Protein AF-A0A510K2J4-F1 (afdb_monomer_lite)

Radius of gyration: 20.4 Å; chains: 1; bounding box: 49×34×54 Å

Foldseek 3Di:
DDCDDDDPPVVQAPEEDADLDVVCCVVWAPVVLCLVVAFLDDDPQWTWDATPVLRIHIYGNVSVVPDPSNVVSVVQVVVQVVQKDALLNCQPFWKKAADADQVLQVLQADDDHDPDDQDAQDKDFDPGSRAFDKIFTLLCVLVLLDDDPPDSGDHQKMWTWGGDRGWMWTQDPVRTIIGTGMIGTNDIGGLLDLVVVVVSCVNNPPDLVVCVVSSLVSLVVVCVSCVPRDNPVNNVVSVPPD

pLDDT: mean 77.91, std 16.66, range [27.05, 97.81]

Organism: NCBI:txid109328

Sequence (242 aa):
MYPFSKSYIEKDIKKEIDNDDYDEIARNYNLDKIKNYGLFSIYKKWGVTVDKKNIPFKFNLDKLKQFPWLKESERKSKEIEKKAILGIDLSKETLVKLSYKKEDDKKYSNNTQMKKEYVENEYIEDQTPYNKLSFINIKNFINLLEISSNRNSYGDRLVILLPILTETYYLMDDDFEYKGDKLFVKKVLELKNFDTWLYLEKEIGNFIIPNKEKIIEYLRYLKEINETSDFNDVIKEIEEYN

Structure (mmCIF, N/CA/C/O backbone):
data_AF-A0A510K2J4-F1
#
_entry.id   AF-A0A510K2J4-F1
#
loop_
_atom_site.group_PDB
_atom_site.id
_atom_site.type_symbol
_atom_site.label_atom_id
_atom_site.label_alt_id
_atom_site.label_comp_id
_atom_site.label_asym_id
_atom_site.label_entity_id
_atom_site.label_seq_id
_atom_site.pdbx_PDB_ins_code
_atom_site.Cartn_x
_atom_site.Cartn_y
_atom_site.Cartn_z
_atom_site.occupancy
_atom_site.B_iso_or_equiv
_atom_site.auth_seq_id
_atom_site.auth_comp_id
_atom_site.auth_asym_id
_atom_site.auth_atom_id
_atom_site.pdbx_PDB_model_num
ATOM 1 N N . MET A 1 1 ? 12.760 -12.705 -23.080 1.00 27.05 1 MET A N 1
ATOM 2 C CA . MET A 1 1 ? 12.093 -11.495 -23.607 1.00 27.05 1 MET A CA 1
ATOM 3 C C . MET A 1 1 ? 11.312 -10.925 -22.437 1.00 27.05 1 MET A C 1
ATOM 5 O O . MET A 1 1 ? 10.440 -11.619 -21.939 1.00 27.05 1 MET A O 1
ATOM 9 N N . TYR A 1 2 ? 11.750 -9.783 -21.907 1.00 35.19 2 TYR A N 1
ATOM 10 C CA . TYR A 1 2 ? 11.240 -9.163 -20.678 1.00 35.19 2 TYR A CA 1
ATOM 11 C C . TYR A 1 2 ? 9.854 -8.554 -20.923 1.00 35.19 2 TYR A C 1
ATOM 13 O O . TYR A 1 2 ? 9.733 -7.810 -21.900 1.00 35.19 2 TYR A O 1
ATOM 21 N N . PRO A 1 3 ? 8.836 -8.801 -20.079 1.00 30.03 3 PRO A N 1
ATOM 22 C CA . PRO A 1 3 ? 7.555 -8.147 -20.259 1.00 30.03 3 PRO A CA 1
ATOM 23 C C . PRO A 1 3 ? 7.093 -7.401 -19.010 1.00 30.03 3 PRO A C 1
ATOM 25 O O . PRO A 1 3 ? 5.960 -7.594 -18.624 1.00 30.03 3 PRO A O 1
ATOM 28 N N . PHE A 1 4 ? 7.886 -6.527 -18.395 1.00 42.28 4 PHE A N 1
ATOM 29 C CA . PHE A 1 4 ? 7.359 -5.615 -17.372 1.00 42.28 4 PHE A CA 1
ATOM 30 C C . PHE A 1 4 ? 8.057 -4.266 -17.477 1.00 42.28 4 PHE A C 1
ATOM 32 O O . PHE A 1 4 ? 9.274 -4.212 -17.600 1.00 42.28 4 PHE A O 1
ATOM 39 N N . SER A 1 5 ? 7.379 -3.141 -17.422 1.00 36.25 5 SER A N 1
ATOM 40 C CA . SER A 1 5 ? 5.983 -2.793 -17.661 1.00 36.25 5 SER A CA 1
ATOM 41 C C . SER A 1 5 ? 6.006 -1.780 -18.802 1.00 36.25 5 SER A C 1
ATOM 43 O O . SER A 1 5 ? 7.071 -1.244 -19.095 1.00 36.25 5 SER A O 1
ATOM 45 N N . LYS A 1 6 ? 4.890 -1.610 -19.524 1.00 39.25 6 LYS A N 1
ATOM 46 C CA . LYS A 1 6 ? 4.707 -0.641 -20.626 1.00 39.25 6 LYS A CA 1
ATOM 47 C C . LYS A 1 6 ? 5.969 0.159 -20.999 1.00 39.25 6 LYS A C 1
ATOM 49 O O . LYS A 1 6 ? 6.261 1.199 -20.424 1.00 39.25 6 LYS A O 1
ATOM 54 N N . SER A 1 7 ? 6.648 -0.316 -22.040 1.00 40.88 7 SER A N 1
ATOM 55 C CA . SER A 1 7 ? 7.275 0.569 -23.014 1.00 40.88 7 SER A CA 1
ATOM 56 C C . SER A 1 7 ? 8.191 1.663 -22.442 1.00 40.88 7 SER A C 1
ATOM 58 O O . SER A 1 7 ? 7.836 2.833 -22.448 1.00 40.88 7 SER A O 1
ATOM 60 N N . TYR A 1 8 ? 9.452 1.329 -22.181 1.00 44.12 8 TYR A N 1
ATOM 61 C CA . TYR A 1 8 ? 10.428 1.986 -23.045 1.00 44.12 8 TYR A CA 1
ATOM 62 C C . TYR A 1 8 ? 10.408 1.216 -24.358 1.00 44.12 8 TYR A C 1
ATOM 64 O O . TYR A 1 8 ? 11.196 0.299 -24.579 1.00 44.12 8 TYR A O 1
ATOM 72 N N . ILE A 1 9 ? 9.439 1.540 -25.225 1.00 49.62 9 ILE A N 1
ATOM 73 C CA . ILE A 1 9 ? 9.654 1.264 -26.643 1.00 49.62 9 ILE A CA 1
ATOM 74 C C . ILE A 1 9 ? 10.911 2.078 -26.971 1.00 49.62 9 ILE A C 1
ATOM 76 O O . ILE A 1 9 ? 11.075 3.162 -26.420 1.00 49.62 9 ILE A O 1
ATOM 80 N N . GLU A 1 10 ? 11.816 1.608 -27.832 1.00 51.97 10 GLU A N 1
ATOM 81 C CA . GLU A 1 10 ? 13.010 2.387 -28.230 1.00 51.97 10 GLU A CA 1
ATOM 82 C C . GLU A 1 10 ? 12.703 3.873 -28.527 1.00 51.97 10 GLU A C 1
ATOM 84 O O . GLU A 1 10 ? 13.542 4.736 -28.304 1.00 51.97 10 GLU A O 1
ATOM 89 N N . LYS A 1 11 ? 11.466 4.159 -28.950 1.00 54.34 11 LYS A N 1
ATOM 90 C CA . LYS A 1 11 ? 10.853 5.479 -29.155 1.00 54.34 11 LYS A CA 1
ATOM 91 C C . LYS A 1 11 ? 10.909 6.427 -27.945 1.00 54.34 11 LYS A C 1
ATOM 93 O O . LYS A 1 11 ? 11.011 7.632 -28.138 1.00 54.34 11 LYS A O 1
ATOM 98 N N . ASP A 1 12 ? 10.822 5.907 -26.726 1.00 58.41 12 ASP A N 1
ATOM 99 C CA . ASP A 1 12 ? 10.779 6.689 -25.486 1.00 58.41 12 ASP A CA 1
ATOM 100 C C . ASP A 1 12 ? 12.187 6.946 -24.917 1.00 58.41 12 ASP A C 1
ATOM 102 O O . ASP A 1 12 ? 12.358 7.755 -24.002 1.00 58.41 12 ASP A O 1
ATOM 106 N N . ILE A 1 13 ? 13.211 6.281 -25.467 1.00 66.94 13 ILE A N 1
ATOM 107 C CA . ILE A 1 13 ? 14.615 6.470 -25.101 1.00 66.94 13 ILE A CA 1
ATOM 108 C C . ILE A 1 13 ? 15.103 7.769 -25.741 1.00 66.94 13 ILE A C 1
ATOM 110 O O . ILE A 1 13 ? 15.312 7.851 -26.949 1.00 66.94 13 ILE A O 1
ATOM 114 N N . LYS A 1 14 ? 15.309 8.798 -24.917 1.00 68.31 14 LYS A N 1
ATOM 115 C CA . LYS A 1 14 ? 15.691 10.137 -25.394 1.00 68.31 14 LYS A CA 1
ATOM 116 C C . LYS A 1 14 ? 17.196 10.318 -25.550 1.00 68.31 14 LYS A C 1
ATOM 118 O O . LYS A 1 14 ? 17.631 11.314 -26.125 1.00 68.31 14 LYS A O 1
ATOM 123 N N . LYS A 1 15 ? 17.991 9.394 -25.005 1.00 71.69 15 LYS A N 1
ATOM 124 C CA . LYS A 1 15 ? 19.451 9.483 -25.001 1.00 71.69 15 LYS A CA 1
ATOM 125 C C . LYS A 1 15 ? 20.101 8.103 -25.078 1.00 71.69 15 LYS A C 1
ATOM 127 O O . LYS A 1 15 ? 19.660 7.150 -24.439 1.00 71.69 15 LYS A O 1
ATOM 132 N N . GLU A 1 16 ? 21.179 8.015 -25.839 1.00 74.06 16 GLU A N 1
ATOM 133 C CA . GLU A 1 16 ? 22.054 6.849 -25.909 1.00 74.06 16 GLU A CA 1
ATOM 134 C C . GLU A 1 16 ? 23.433 7.255 -25.394 1.00 74.06 16 GLU A C 1
ATOM 136 O O . GLU A 1 16 ? 23.956 8.303 -25.773 1.00 74.06 16 GLU A O 1
ATOM 141 N N . ILE A 1 17 ? 23.993 6.448 -24.498 1.00 68.06 17 ILE A N 1
ATOM 142 C CA . ILE A 1 17 ? 25.358 6.613 -24.012 1.00 68.06 17 ILE A CA 1
ATOM 143 C C . ILE A 1 17 ? 26.174 5.458 -24.568 1.00 68.06 17 ILE A C 1
ATOM 145 O O . ILE A 1 17 ? 26.097 4.327 -24.085 1.00 68.06 17 ILE A O 1
ATOM 149 N N . ASP A 1 18 ? 26.953 5.766 -25.595 1.00 66.94 18 ASP A N 1
ATOM 150 C CA . ASP A 1 18 ? 27.934 4.856 -26.182 1.00 66.94 18 ASP A CA 1
ATOM 151 C C . ASP A 1 18 ? 29.361 5.354 -25.922 1.00 66.94 18 ASP A C 1
ATOM 153 O O . ASP A 1 18 ? 30.244 5.216 -26.764 1.00 66.94 18 ASP A O 1
ATOM 157 N N . ASN A 1 19 ? 29.587 5.976 -24.763 1.00 62.56 19 ASN A N 1
ATOM 158 C CA . ASN A 1 19 ? 30.896 6.483 -24.368 1.00 62.56 19 ASN A CA 1
ATOM 159 C C . ASN A 1 19 ? 31.496 5.630 -23.244 1.00 62.56 19 ASN A C 1
ATOM 161 O O . ASN A 1 19 ? 30.762 5.060 -22.435 1.00 62.56 19 ASN A O 1
ATOM 165 N N . ASP A 1 20 ? 32.824 5.556 -23.200 1.00 57.53 20 ASP A N 1
ATOM 166 C CA . ASP A 1 20 ? 33.569 4.696 -22.266 1.00 57.53 20 ASP A CA 1
ATOM 167 C C . ASP A 1 20 ? 33.869 5.410 -20.928 1.00 57.53 20 ASP A C 1
ATOM 169 O O . ASP A 1 20 ? 34.492 4.840 -20.030 1.00 57.53 20 ASP A O 1
ATOM 173 N N . ASP A 1 21 ? 33.424 6.665 -20.783 1.00 60.16 21 ASP A N 1
ATOM 174 C CA . ASP A 1 21 ? 33.694 7.513 -19.621 1.00 60.16 21 ASP A CA 1
ATOM 175 C C . ASP A 1 21 ? 32.723 7.217 -18.464 1.00 60.16 21 ASP A C 1
ATOM 177 O O . ASP A 1 21 ? 31.617 7.760 -18.354 1.00 60.16 21 ASP A O 1
ATOM 181 N N . TYR A 1 22 ? 33.175 6.333 -17.574 1.00 60.34 22 TYR A N 1
ATOM 182 C CA . TYR A 1 22 ? 32.492 5.987 -16.330 1.00 60.34 22 TYR A CA 1
ATOM 183 C C . TYR A 1 22 ? 32.200 7.205 -15.451 1.00 60.34 22 TYR A C 1
ATOM 185 O O . TYR A 1 22 ? 31.144 7.244 -14.823 1.00 60.34 22 TYR A O 1
ATOM 193 N N . ASP A 1 23 ? 33.081 8.205 -15.403 1.00 60.88 23 ASP A N 1
ATOM 194 C CA . ASP A 1 23 ? 32.891 9.355 -14.523 1.00 60.88 23 ASP A CA 1
ATOM 195 C C . ASP A 1 23 ? 31.779 10.261 -15.043 1.00 60.88 23 ASP A C 1
ATOM 197 O O . ASP A 1 23 ? 31.078 10.890 -14.251 1.00 60.88 23 ASP A O 1
ATOM 201 N N . GLU A 1 24 ? 31.572 10.330 -16.359 1.00 63.25 24 GLU A N 1
ATOM 202 C CA . GLU A 1 24 ? 30.384 10.964 -16.935 1.00 63.25 24 GLU A CA 1
ATOM 203 C C . GLU A 1 24 ? 29.110 10.191 -16.549 1.00 63.25 24 GLU A C 1
ATOM 205 O O . GLU A 1 24 ? 28.113 10.797 -16.135 1.00 63.25 24 GLU A O 1
ATOM 210 N N . ILE A 1 25 ? 29.157 8.853 -16.616 1.00 60.25 25 ILE A N 1
ATOM 211 C CA . ILE A 1 25 ? 28.040 7.968 -16.253 1.00 60.25 25 ILE A CA 1
ATOM 212 C C . ILE A 1 25 ? 27.731 8.033 -14.737 1.00 60.25 25 ILE A C 1
ATOM 214 O O . ILE A 1 25 ? 26.575 8.030 -14.317 1.00 60.25 25 ILE A O 1
ATOM 218 N N . ALA A 1 26 ? 28.742 8.169 -13.886 1.00 59.53 26 ALA A N 1
ATOM 219 C CA . ALA A 1 26 ? 28.584 8.270 -12.439 1.00 59.53 26 ALA A CA 1
ATOM 220 C C . ALA A 1 26 ? 28.131 9.658 -11.982 1.00 59.53 26 ALA A C 1
ATOM 222 O O . ALA A 1 26 ? 27.272 9.783 -11.107 1.00 59.53 26 ALA A O 1
ATOM 223 N N . ARG A 1 27 ? 28.674 10.725 -12.582 1.00 60.28 27 ARG A N 1
ATOM 224 C CA . ARG A 1 27 ? 28.346 12.105 -12.193 1.00 60.28 27 ARG A CA 1
ATOM 225 C C . ARG A 1 27 ? 26.936 12.506 -12.608 1.00 60.28 27 ARG A C 1
ATOM 227 O O . ARG A 1 27 ? 26.242 13.183 -11.841 1.00 60.28 27 ARG A O 1
ATOM 234 N N . ASN A 1 28 ? 26.496 12.090 -13.793 1.00 55.72 28 ASN A N 1
ATOM 235 C CA . ASN A 1 28 ? 25.246 12.578 -14.378 1.00 55.72 28 ASN A CA 1
ATOM 236 C C . ASN A 1 28 ? 24.051 11.645 -14.158 1.00 55.72 28 ASN A C 1
ATOM 238 O O . ASN A 1 28 ? 22.904 12.093 -14.243 1.00 55.72 28 ASN A O 1
ATOM 242 N N . TYR A 1 29 ? 24.291 10.377 -13.823 1.00 60.88 29 TYR A N 1
ATOM 243 C CA . TYR A 1 29 ? 23.245 9.362 -13.791 1.00 60.88 29 TYR A CA 1
ATOM 244 C C . TYR A 1 29 ? 23.194 8.679 -12.430 1.00 60.88 29 TYR A C 1
ATOM 246 O O . TYR A 1 29 ? 24.150 8.679 -11.660 1.00 60.88 29 TYR A O 1
ATOM 254 N N . ASN A 1 30 ? 22.014 8.180 -12.077 1.00 58.47 30 ASN A N 1
ATOM 255 C CA . ASN A 1 30 ? 21.701 7.742 -10.724 1.00 58.47 30 ASN A CA 1
ATOM 256 C C . ASN A 1 30 ? 22.258 6.324 -10.475 1.00 58.47 30 ASN A C 1
ATOM 258 O O . ASN A 1 30 ? 21.493 5.383 -10.273 1.00 58.47 30 ASN A O 1
ATOM 262 N N . LEU A 1 31 ? 23.586 6.150 -10.556 1.00 56.62 31 LEU A N 1
ATOM 263 C CA . LEU A 1 31 ? 24.256 4.849 -10.409 1.00 56.62 31 LEU A CA 1
ATOM 264 C C . LEU A 1 31 ? 23.917 4.173 -9.078 1.00 56.62 31 LEU A C 1
ATOM 266 O O . LEU A 1 31 ? 23.726 2.961 -9.048 1.00 56.62 31 LEU A O 1
ATOM 270 N N . ASP A 1 32 ? 23.747 4.947 -8.006 1.00 54.66 32 ASP A N 1
ATOM 271 C CA . ASP A 1 32 ? 23.294 4.425 -6.715 1.00 54.66 32 ASP A CA 1
ATOM 272 C C . ASP A 1 32 ? 21.881 3.838 -6.796 1.00 54.66 32 ASP A C 1
ATOM 274 O O . ASP A 1 32 ? 21.615 2.791 -6.209 1.00 54.66 32 ASP A O 1
ATOM 278 N N . LYS A 1 33 ? 20.980 4.428 -7.594 1.00 55.06 33 LYS A N 1
ATOM 279 C CA . LYS A 1 33 ? 19.670 3.817 -7.858 1.00 55.06 33 LYS A CA 1
ATOM 280 C C . LYS A 1 33 ? 19.786 2.559 -8.712 1.00 55.06 33 LYS A C 1
ATOM 282 O O . LYS A 1 33 ? 19.074 1.609 -8.433 1.00 55.06 33 LYS A O 1
ATOM 287 N N . ILE A 1 34 ? 20.689 2.502 -9.691 1.00 55.53 34 ILE A N 1
ATOM 288 C CA . ILE A 1 34 ? 20.924 1.273 -10.476 1.00 55.53 34 ILE A CA 1
ATOM 289 C C . ILE A 1 34 ? 21.508 0.155 -9.592 1.00 55.53 34 ILE A C 1
ATOM 291 O O . ILE A 1 34 ? 21.177 -1.022 -9.742 1.00 55.53 34 ILE A O 1
ATOM 295 N N . LYS A 1 35 ? 22.362 0.518 -8.633 1.00 52.59 35 LYS A N 1
ATOM 296 C CA . LYS A 1 35 ? 22.960 -0.392 -7.648 1.00 52.59 35 LYS A CA 1
ATOM 297 C C . LYS A 1 35 ? 21.947 -0.888 -6.606 1.00 52.59 35 LYS A C 1
ATOM 299 O O . LYS A 1 35 ? 22.016 -2.047 -6.185 1.00 52.59 35 LYS A O 1
ATOM 304 N N . ASN A 1 36 ? 21.023 -0.024 -6.188 1.00 49.75 36 ASN A N 1
ATOM 305 C CA . ASN A 1 36 ? 20.035 -0.328 -5.151 1.00 49.75 36 ASN A CA 1
ATOM 306 C C . ASN A 1 36 ? 18.765 -0.982 -5.706 1.00 49.75 36 ASN A C 1
ATOM 308 O O . ASN A 1 36 ? 18.242 -1.890 -5.074 1.00 49.75 36 ASN A O 1
ATOM 312 N N . TYR A 1 37 ? 18.301 -0.554 -6.880 1.00 50.81 37 TYR A N 1
ATOM 313 C CA . TYR A 1 37 ? 17.028 -0.972 -7.479 1.00 50.81 37 TYR A CA 1
ATOM 314 C C . TYR A 1 37 ? 17.182 -1.804 -8.759 1.00 50.81 37 TYR A C 1
ATOM 316 O O . TYR A 1 37 ? 16.187 -2.305 -9.271 1.00 50.81 37 TYR A O 1
ATOM 324 N N . GLY A 1 38 ? 18.405 -1.986 -9.264 1.00 53.16 38 GLY A N 1
ATOM 325 C CA . GLY A 1 38 ? 18.660 -2.771 -10.470 1.00 53.16 38 GLY A CA 1
ATOM 326 C C . GLY A 1 38 ? 18.636 -1.961 -11.772 1.00 53.16 38 GLY A C 1
ATOM 327 O O . GLY A 1 38 ? 18.358 -0.760 -11.797 1.00 53.16 38 GLY A O 1
ATOM 328 N N . LEU A 1 39 ? 18.943 -2.641 -12.878 1.00 56.47 39 LEU A N 1
ATOM 329 C CA . LEU A 1 39 ? 18.655 -2.176 -14.238 1.00 56.47 39 LEU A CA 1
ATOM 330 C C . LEU A 1 39 ? 17.154 -2.299 -14.531 1.00 56.47 39 LEU A C 1
ATOM 332 O O . LEU A 1 39 ? 16.530 -3.270 -14.114 1.00 56.47 39 LEU A O 1
ATOM 336 N N . PHE A 1 40 ? 16.591 -1.359 -15.295 1.00 54.19 40 PHE A N 1
ATOM 337 C CA . PHE A 1 40 ? 15.151 -1.344 -15.608 1.00 54.19 40 PHE A CA 1
ATOM 338 C C . PHE A 1 40 ? 14.796 -2.318 -16.720 1.00 54.19 40 PHE A C 1
ATOM 340 O O . PHE A 1 40 ? 13.718 -2.902 -16.729 1.00 54.19 40 PHE A O 1
ATOM 347 N N . SER A 1 41 ? 15.700 -2.472 -17.684 1.00 54.59 41 SER A N 1
ATOM 348 C CA . SER A 1 41 ? 15.557 -3.423 -18.776 1.00 54.59 41 SER A CA 1
ATOM 349 C C . SER A 1 41 ? 16.921 -3.740 -19.368 1.00 54.59 41 SER A C 1
ATOM 351 O O . SER A 1 41 ? 17.794 -2.869 -19.448 1.00 54.59 41 SER A O 1
ATOM 353 N N . ILE A 1 42 ? 17.089 -4.986 -19.801 1.00 57.09 42 ILE A N 1
ATOM 354 C CA . ILE A 1 42 ? 18.231 -5.424 -20.594 1.00 57.09 42 ILE A CA 1
ATOM 355 C C . ILE A 1 42 ? 17.703 -5.877 -21.952 1.00 57.09 42 ILE A C 1
ATOM 357 O O . ILE A 1 42 ? 16.926 -6.826 -22.058 1.00 57.09 42 ILE A O 1
ATOM 361 N N . TYR A 1 43 ? 18.154 -5.219 -23.016 1.00 57.16 43 TYR A N 1
ATOM 362 C CA . TYR A 1 43 ? 17.864 -5.633 -24.382 1.00 57.16 43 TYR A CA 1
ATOM 363 C C . TYR A 1 43 ? 19.159 -5.822 -25.164 1.00 57.16 43 TYR A C 1
ATOM 365 O O . TYR A 1 43 ? 19.848 -4.864 -25.519 1.00 57.16 43 TYR A O 1
ATOM 373 N N . LYS A 1 44 ? 19.485 -7.084 -25.468 1.00 68.00 44 LYS A N 1
ATOM 374 C CA . LYS A 1 44 ? 20.748 -7.472 -26.116 1.00 68.00 44 LYS A CA 1
ATOM 375 C C . LYS A 1 44 ? 21.948 -6.946 -25.311 1.00 68.00 44 LYS A C 1
ATOM 377 O O . LYS A 1 44 ? 22.161 -7.391 -24.191 1.00 68.00 44 LYS A O 1
ATOM 382 N N . LYS A 1 45 ? 22.707 -6.001 -25.876 1.00 69.88 45 LYS A N 1
ATOM 383 C CA . LYS A 1 45 ? 23.864 -5.345 -25.251 1.00 69.88 45 LYS A CA 1
ATOM 384 C C . LYS A 1 45 ? 23.516 -4.046 -24.522 1.00 69.88 45 LYS A C 1
ATOM 386 O O . LYS A 1 45 ? 24.423 -3.342 -24.113 1.00 69.88 45 LYS A O 1
ATOM 391 N N . TRP A 1 46 ? 22.244 -3.677 -24.405 1.00 71.25 46 TRP A N 1
ATOM 392 C CA . TRP A 1 46 ? 21.834 -2.387 -23.850 1.00 71.25 46 TRP A CA 1
ATOM 393 C C . TRP A 1 46 ? 21.166 -2.553 -22.491 1.00 71.25 46 TRP A C 1
ATOM 395 O O . TRP A 1 46 ? 20.233 -3.342 -22.358 1.00 71.25 46 TRP A O 1
ATOM 405 N N . GLY A 1 47 ? 21.620 -1.779 -21.509 1.00 68.81 47 GLY A N 1
ATOM 406 C CA . GLY A 1 47 ? 20.906 -1.528 -20.264 1.00 68.81 47 GLY A CA 1
ATOM 407 C C . GLY A 1 47 ? 20.097 -0.247 -20.414 1.00 68.81 47 GLY A C 1
ATOM 408 O O . GLY A 1 47 ? 20.600 0.732 -20.963 1.00 68.81 47 GLY A O 1
ATOM 409 N N . VAL A 1 48 ? 18.847 -0.248 -19.959 1.00 67.25 48 VAL A N 1
ATOM 410 C CA . VAL A 1 48 ? 17.981 0.939 -19.948 1.00 67.25 48 VAL A CA 1
ATOM 411 C C . VAL A 1 48 ? 17.788 1.401 -18.512 1.00 67.25 48 VAL A C 1
ATOM 413 O O . VAL A 1 48 ? 17.600 0.594 -17.601 1.00 67.25 48 VAL A O 1
ATOM 416 N N . THR A 1 49 ? 17.875 2.712 -18.317 1.00 67.50 49 THR A N 1
ATOM 417 C CA . THR A 1 49 ? 17.677 3.402 -17.041 1.00 67.50 49 THR A CA 1
ATOM 418 C C . THR A 1 49 ? 17.338 4.864 -17.329 1.00 67.50 49 THR A C 1
ATOM 420 O O . THR A 1 49 ? 17.035 5.219 -18.464 1.00 67.50 49 THR A O 1
ATOM 423 N N . VAL A 1 50 ? 17.356 5.732 -16.330 1.00 63.62 50 VAL A N 1
ATOM 424 C CA . VAL A 1 50 ? 17.106 7.162 -16.461 1.00 63.62 50 VAL A CA 1
ATOM 425 C C . VAL A 1 50 ? 18.104 7.990 -15.650 1.00 63.62 50 VAL A C 1
ATOM 427 O O . VAL A 1 50 ? 18.748 7.516 -14.709 1.00 63.62 50 VAL A O 1
ATOM 430 N N . ASP A 1 51 ? 18.248 9.255 -16.030 1.00 64.06 51 ASP A N 1
ATOM 431 C CA . ASP A 1 51 ? 19.134 10.206 -15.366 1.00 64.06 51 ASP A CA 1
ATOM 432 C C . ASP A 1 51 ? 18.555 10.797 -14.058 1.00 64.06 51 ASP A C 1
ATOM 434 O O . ASP A 1 51 ? 17.468 10.458 -13.588 1.00 64.06 51 ASP A O 1
ATOM 438 N N . LYS A 1 52 ? 19.280 11.732 -13.432 1.00 63.66 52 LYS A N 1
ATOM 439 C CA . LYS A 1 52 ? 18.813 12.428 -12.214 1.00 63.66 52 LYS A CA 1
ATOM 440 C C . LYS A 1 52 ? 17.503 13.216 -12.404 1.00 63.66 52 LYS A C 1
ATOM 442 O O . LYS A 1 52 ? 16.862 13.553 -11.413 1.00 63.66 52 LYS A O 1
ATOM 447 N N . LYS A 1 53 ? 17.098 13.505 -13.644 1.00 65.81 53 LYS A N 1
ATOM 448 C CA . LYS A 1 53 ? 15.879 14.244 -14.012 1.00 65.81 53 LYS A CA 1
ATOM 449 C C . LYS A 1 53 ? 14.734 13.326 -14.452 1.00 65.81 53 LYS A C 1
ATOM 451 O O . LYS A 1 53 ? 13.736 13.815 -14.973 1.00 65.81 53 LYS A O 1
ATOM 456 N N . ASN A 1 54 ? 14.843 12.019 -14.222 1.00 62.06 54 ASN A N 1
ATOM 457 C CA . ASN A 1 54 ? 13.888 11.020 -14.696 1.00 62.06 54 ASN A CA 1
ATOM 458 C C . ASN A 1 54 ? 13.829 10.870 -16.230 1.00 62.06 54 ASN A C 1
ATOM 460 O O . ASN A 1 54 ? 12.823 10.393 -16.755 1.00 62.06 54 ASN A O 1
ATOM 464 N N . ILE A 1 55 ? 14.881 11.272 -16.959 1.00 69.62 55 ILE A N 1
ATOM 465 C CA . ILE A 1 55 ? 14.925 11.156 -18.420 1.00 69.62 55 ILE A CA 1
ATOM 466 C C . ILE A 1 55 ? 15.534 9.811 -18.828 1.00 69.62 55 ILE A C 1
ATOM 468 O O . ILE A 1 55 ? 16.700 9.548 -18.522 1.00 69.62 55 ILE A O 1
ATOM 472 N N . PRO A 1 56 ? 14.777 8.968 -19.539 1.00 68.56 56 PRO A N 1
ATOM 473 C CA . PRO A 1 56 ? 15.220 7.652 -19.977 1.00 68.56 56 PRO A CA 1
ATOM 474 C C . PRO A 1 56 ? 16.340 7.665 -21.004 1.00 68.56 56 PRO A C 1
ATOM 476 O O . PRO A 1 56 ? 16.310 8.402 -21.994 1.00 68.56 56 PRO A O 1
ATOM 479 N N . PHE A 1 57 ? 17.306 6.782 -20.774 1.00 70.62 57 PHE A N 1
ATOM 480 C CA . PHE A 1 57 ? 18.456 6.550 -21.625 1.00 70.62 57 PHE A CA 1
ATOM 481 C C . PHE A 1 57 ? 18.850 5.070 -21.649 1.00 70.62 57 PHE A C 1
ATOM 483 O O . PHE A 1 57 ? 18.515 4.293 -20.753 1.00 70.62 57 PHE A O 1
ATOM 490 N N . LYS A 1 58 ? 19.606 4.682 -22.676 1.00 75.00 58 LYS A N 1
ATOM 491 C CA . LYS A 1 58 ? 20.240 3.361 -22.757 1.00 75.00 58 LYS A CA 1
ATOM 492 C C . LYS A 1 58 ? 21.755 3.478 -22.820 1.00 75.00 58 LYS A C 1
ATOM 494 O O . LYS A 1 58 ? 22.279 4.463 -23.337 1.00 75.00 58 LYS A O 1
ATOM 499 N N . PHE A 1 59 ? 22.447 2.464 -22.326 1.00 72.19 59 PHE A N 1
ATOM 500 C CA . PHE A 1 59 ? 23.905 2.390 -22.327 1.00 72.19 59 PHE A CA 1
ATOM 501 C C . PHE A 1 59 ? 24.387 0.986 -22.675 1.00 72.19 59 PHE A C 1
ATOM 503 O O . PHE A 1 59 ? 23.701 -0.006 -22.414 1.00 72.19 59 PHE A O 1
ATOM 510 N N . ASN A 1 60 ? 25.553 0.906 -23.308 1.00 74.69 60 ASN A N 1
ATOM 511 C CA . ASN A 1 60 ? 26.089 -0.356 -23.796 1.00 74.69 60 ASN A CA 1
ATOM 512 C C . ASN A 1 60 ? 26.712 -1.153 -22.634 1.00 74.69 60 ASN A C 1
ATOM 514 O O . ASN A 1 60 ? 27.746 -0.779 -22.085 1.00 74.69 60 ASN A O 1
ATOM 518 N N . LEU A 1 61 ? 26.081 -2.267 -22.267 1.00 70.75 61 LEU A N 1
ATOM 519 C CA . LEU A 1 61 ? 26.515 -3.184 -21.216 1.00 70.75 61 LEU A CA 1
ATOM 520 C C . LEU A 1 61 ? 27.893 -3.763 -21.501 1.00 70.75 61 LEU A C 1
ATOM 522 O O . LEU A 1 61 ? 28.653 -3.953 -20.560 1.00 70.75 61 LEU A O 1
ATOM 526 N N . ASP A 1 62 ? 28.252 -4.002 -22.767 1.00 73.25 62 ASP A N 1
ATOM 527 C CA . ASP A 1 62 ? 29.571 -4.549 -23.106 1.00 73.25 62 ASP A CA 1
ATOM 528 C C . ASP A 1 62 ? 30.703 -3.630 -22.633 1.00 73.25 62 ASP A C 1
ATOM 530 O O . ASP A 1 62 ? 31.739 -4.115 -22.184 1.00 73.25 62 ASP A O 1
ATOM 534 N N . LYS A 1 63 ? 30.462 -2.315 -22.634 1.00 69.38 63 LYS A N 1
ATOM 535 C CA . LYS A 1 63 ? 31.401 -1.295 -22.150 1.00 69.38 63 LYS A CA 1
ATOM 536 C C . LYS A 1 63 ? 31.435 -1.185 -20.621 1.00 69.38 63 LYS A C 1
ATOM 538 O O . LYS A 1 63 ? 32.387 -0.656 -20.057 1.00 69.38 63 LYS A O 1
ATOM 543 N N . LEU A 1 64 ? 30.424 -1.724 -19.933 1.00 64.56 64 LEU A N 1
ATOM 544 C CA . LEU A 1 64 ? 30.304 -1.704 -18.472 1.00 64.56 64 LEU A CA 1
ATOM 545 C C . LEU A 1 64 ? 30.520 -3.075 -17.801 1.00 64.56 64 LEU A C 1
ATOM 547 O O . LEU A 1 64 ? 30.558 -3.159 -16.574 1.00 64.56 64 LEU A O 1
ATOM 551 N N . LYS A 1 65 ? 30.722 -4.156 -18.568 1.00 63.44 65 LYS A N 1
ATOM 552 C CA . LYS A 1 65 ? 30.963 -5.524 -18.053 1.00 63.44 65 LYS A CA 1
ATOM 553 C C . LYS A 1 65 ? 32.168 -5.648 -17.116 1.00 63.44 65 LYS A C 1
ATOM 555 O O . LYS A 1 65 ? 32.245 -6.603 -16.343 1.00 63.44 65 LYS A O 1
ATOM 560 N N . GLN A 1 66 ? 33.092 -4.692 -17.170 1.00 62.81 66 GLN A N 1
ATOM 561 C CA . GLN A 1 66 ? 34.255 -4.620 -16.286 1.00 62.81 66 GLN A CA 1
ATOM 562 C C . GLN A 1 66 ? 33.917 -4.209 -14.841 1.00 62.81 66 GLN A C 1
ATOM 564 O O . GLN A 1 66 ? 34.761 -4.355 -13.959 1.00 62.81 66 GLN A O 1
ATOM 569 N N . PHE A 1 67 ? 32.696 -3.733 -14.561 1.00 64.12 67 PHE A N 1
ATOM 570 C CA . PHE A 1 67 ? 32.345 -3.193 -13.248 1.00 64.12 67 PHE A CA 1
ATOM 571 C C . PHE A 1 67 ? 31.652 -4.220 -12.328 1.00 64.12 67 PHE A C 1
ATOM 573 O O . PHE A 1 67 ? 30.613 -4.779 -12.691 1.00 64.12 67 PHE A O 1
ATOM 580 N N . PRO A 1 68 ? 32.149 -4.432 -11.091 1.00 65.00 68 PRO A N 1
ATOM 581 C CA . PRO A 1 68 ? 31.572 -5.395 -10.144 1.00 65.00 68 PRO A CA 1
ATOM 582 C C . PRO A 1 68 ? 30.104 -5.140 -9.771 1.00 65.00 68 PRO A C 1
ATOM 584 O O . PRO A 1 68 ? 29.347 -6.089 -9.580 1.00 65.00 68 PRO A O 1
ATOM 587 N N . TRP A 1 69 ? 29.677 -3.873 -9.698 1.00 66.19 69 TRP A N 1
ATOM 588 C CA . TRP A 1 69 ? 28.297 -3.521 -9.341 1.00 66.19 69 TRP A CA 1
ATOM 589 C C . TRP A 1 69 ? 27.281 -3.944 -10.408 1.00 66.19 69 TRP A C 1
ATOM 591 O O . TRP A 1 69 ? 26.125 -4.181 -10.069 1.00 66.19 69 TRP A O 1
ATOM 601 N N . LEU A 1 70 ? 27.696 -4.070 -11.676 1.00 65.25 70 LEU A N 1
ATOM 602 C CA . LEU A 1 70 ? 26.808 -4.482 -12.761 1.00 65.25 70 LEU A CA 1
ATOM 603 C C . LEU A 1 70 ? 26.375 -5.938 -12.577 1.00 65.25 70 LEU A C 1
ATOM 605 O O . LEU A 1 70 ? 25.190 -6.235 -12.651 1.00 65.25 70 LEU A O 1
ATOM 609 N N . LYS A 1 71 ? 27.320 -6.825 -12.241 1.00 67.69 71 LYS A N 1
ATOM 610 C CA . LYS A 1 71 ? 27.033 -8.237 -11.940 1.00 67.69 71 LYS A CA 1
ATOM 611 C C . LYS A 1 71 ? 26.085 -8.384 -10.752 1.00 67.69 71 LYS A C 1
ATOM 613 O O . LYS A 1 71 ? 25.186 -9.217 -10.775 1.00 67.69 71 LYS A O 1
ATOM 618 N N . GLU A 1 72 ? 26.280 -7.560 -9.726 1.00 67.94 72 GLU A N 1
ATOM 619 C CA . GLU A 1 72 ? 25.414 -7.544 -8.547 1.00 67.94 72 GLU A CA 1
ATOM 620 C C . GLU A 1 72 ? 24.008 -7.010 -8.873 1.00 67.94 72 GLU A C 1
ATOM 622 O O . GLU A 1 72 ? 23.010 -7.586 -8.450 1.00 67.94 72 GLU A O 1
ATOM 627 N N . SER A 1 73 ? 23.914 -5.957 -9.689 1.00 63.84 73 SER A N 1
ATOM 628 C CA . SER A 1 73 ? 22.647 -5.403 -10.185 1.00 63.84 73 SER A CA 1
ATOM 629 C C . SER A 1 73 ? 21.884 -6.411 -11.060 1.00 63.84 73 SER A C 1
ATOM 631 O O . SER A 1 73 ? 20.684 -6.611 -10.873 1.00 63.84 73 SER A O 1
ATOM 633 N N . GLU A 1 74 ? 22.580 -7.126 -11.953 1.00 65.50 74 GLU A N 1
ATOM 634 C CA . GLU A 1 74 ? 22.017 -8.217 -12.760 1.00 65.50 74 GLU A CA 1
ATOM 635 C C . GLU A 1 74 ? 21.523 -9.387 -11.895 1.00 65.50 74 GLU A C 1
ATOM 637 O O . GLU A 1 74 ? 20.469 -9.960 -12.177 1.00 65.50 74 GLU A O 1
ATOM 642 N N . ARG A 1 75 ? 22.263 -9.752 -10.838 1.00 69.94 75 ARG A N 1
ATOM 643 C CA . ARG A 1 75 ? 21.854 -10.795 -9.884 1.00 69.94 75 ARG A CA 1
ATOM 644 C C . ARG A 1 75 ? 20.565 -10.400 -9.164 1.00 69.94 75 ARG A C 1
ATOM 646 O O . ARG A 1 75 ? 19.610 -11.172 -9.195 1.00 69.94 75 ARG A O 1
ATOM 653 N N . LYS A 1 76 ? 20.519 -9.194 -8.589 1.00 68.19 76 LYS A N 1
ATOM 654 C CA . LYS A 1 76 ? 19.330 -8.661 -7.903 1.00 68.19 76 LYS A CA 1
ATOM 655 C C . LYS A 1 76 ? 18.119 -8.579 -8.829 1.00 68.19 76 LYS A C 1
ATOM 657 O O . LYS A 1 76 ? 17.032 -9.002 -8.458 1.00 68.19 76 LYS A O 1
ATOM 662 N N . SER A 1 77 ? 18.309 -8.102 -10.059 1.00 65.88 77 SER A N 1
ATOM 663 C CA . SER A 1 77 ? 17.240 -8.042 -11.063 1.00 65.88 77 SER A CA 1
ATOM 664 C C . SER A 1 77 ? 16.639 -9.428 -11.337 1.00 65.88 77 SER A C 1
ATOM 666 O O . SER A 1 77 ? 15.421 -9.581 -11.297 1.00 65.88 77 SER A O 1
ATOM 668 N N . LYS A 1 78 ? 17.474 -10.464 -11.497 1.00 66.69 78 LYS A N 1
ATOM 669 C CA . LYS A 1 78 ? 17.006 -11.853 -11.658 1.00 66.69 78 LYS A CA 1
ATOM 670 C C . LYS A 1 78 ? 16.297 -12.403 -10.420 1.00 66.69 78 LYS A C 1
ATOM 672 O O . LYS A 1 78 ? 15.422 -13.254 -10.552 1.00 66.69 78 LYS A O 1
ATOM 677 N N . GLU A 1 79 ? 16.692 -11.987 -9.220 1.00 68.44 79 GLU A N 1
ATOM 678 C CA . GLU A 1 79 ? 16.014 -12.382 -7.978 1.00 68.44 79 GLU A CA 1
ATOM 679 C C . GLU A 1 79 ? 14.621 -11.759 -7.880 1.00 68.44 79 GLU A C 1
ATOM 681 O O . GLU A 1 79 ? 13.661 -12.477 -7.610 1.00 68.44 79 GLU A O 1
ATOM 686 N N . ILE A 1 80 ? 14.490 -10.476 -8.222 1.00 66.88 80 ILE A N 1
ATOM 687 C CA . ILE A 1 80 ? 13.202 -9.773 -8.304 1.00 66.88 80 ILE A CA 1
ATOM 688 C C . ILE A 1 80 ? 12.300 -10.395 -9.383 1.00 66.88 80 ILE A C 1
ATOM 690 O O . ILE A 1 80 ? 11.102 -10.559 -9.175 1.00 66.88 80 ILE A O 1
ATOM 694 N N . GLU A 1 81 ? 12.852 -10.801 -10.530 1.00 65.31 81 GLU A N 1
ATOM 695 C CA . GLU A 1 81 ? 12.087 -11.466 -11.598 1.00 65.31 81 GLU A CA 1
ATOM 696 C C . GLU A 1 81 ? 11.482 -12.798 -11.176 1.00 65.31 81 GLU A C 1
ATOM 698 O O . GLU A 1 81 ? 10.346 -13.101 -11.536 1.00 65.31 81 GLU A O 1
ATOM 703 N N . LYS A 1 82 ? 12.218 -13.592 -10.394 1.00 67.62 82 LYS A N 1
ATOM 704 C CA . LYS A 1 82 ? 11.691 -14.848 -9.843 1.00 67.62 82 LYS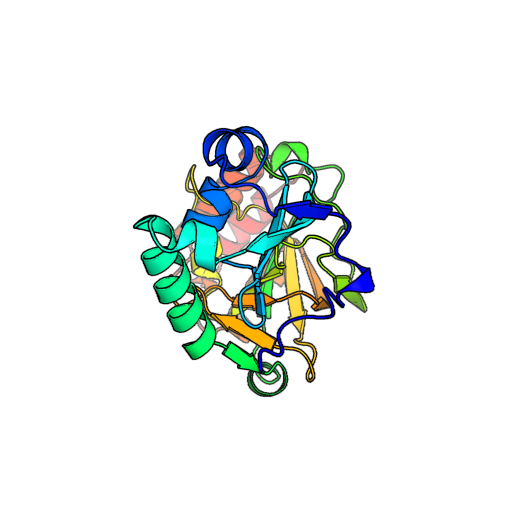 A CA 1
ATOM 705 C C . LYS A 1 82 ? 10.496 -14.616 -8.916 1.00 67.62 82 LYS A C 1
ATOM 707 O O . LYS A 1 82 ? 9.741 -15.550 -8.672 1.00 67.62 82 LYS A O 1
ATOM 712 N N . LYS A 1 83 ? 10.341 -13.388 -8.417 1.00 74.81 83 LYS A N 1
ATOM 713 C CA . LYS A 1 83 ? 9.267 -12.928 -7.537 1.00 74.81 83 LYS A CA 1
ATOM 714 C C . LYS A 1 83 ? 8.166 -12.144 -8.281 1.00 74.81 83 LYS A C 1
ATOM 716 O O . LYS A 1 83 ? 7.358 -11.469 -7.641 1.00 74.81 83 LYS A O 1
ATOM 721 N N . ALA A 1 84 ? 8.130 -12.198 -9.616 1.00 79.62 84 ALA A N 1
ATOM 722 C CA . ALA A 1 84 ? 7.077 -11.572 -10.412 1.00 79.62 84 ALA A CA 1
ATOM 723 C C . ALA A 1 84 ? 5.757 -12.356 -10.319 1.00 79.62 84 ALA A C 1
ATOM 725 O O . ALA A 1 84 ? 5.739 -13.579 -10.450 1.00 79.62 84 ALA A O 1
ATOM 726 N N . ILE A 1 85 ? 4.652 -11.640 -10.116 1.00 84.50 85 ILE A N 1
ATOM 727 C CA . ILE A 1 85 ? 3.315 -12.196 -9.877 1.00 84.50 85 ILE A CA 1
ATOM 728 C C . ILE A 1 85 ? 2.305 -11.440 -10.742 1.00 84.50 85 ILE A C 1
ATOM 730 O O . ILE A 1 85 ? 2.269 -10.207 -10.731 1.00 84.50 85 ILE A O 1
ATOM 734 N N . LEU A 1 86 ? 1.471 -12.160 -11.494 1.00 86.25 86 LEU A N 1
ATOM 735 C CA . LEU A 1 86 ? 0.442 -11.530 -12.318 1.00 86.25 86 LEU A CA 1
ATOM 736 C C . LEU A 1 86 ? -0.687 -10.985 -11.437 1.00 86.25 86 LEU A C 1
ATOM 738 O O . LEU A 1 86 ? -1.059 -11.569 -10.422 1.00 86.25 86 LEU A O 1
ATOM 742 N N . GLY A 1 87 ? -1.301 -9.881 -11.851 1.00 88.00 87 GLY A N 1
ATOM 743 C CA . GLY A 1 87 ? -2.403 -9.262 -11.121 1.00 88.00 87 GLY A CA 1
ATOM 744 C C . GLY A 1 87 ? -3.617 -10.169 -10.966 1.00 88.00 87 GLY A C 1
ATOM 745 O O . GLY A 1 87 ? -4.330 -10.071 -9.971 1.00 88.00 87 GLY A O 1
ATOM 746 N N . ILE A 1 88 ? -3.830 -11.095 -11.906 1.00 88.06 88 ILE A N 1
ATOM 747 C CA . ILE A 1 88 ? -4.858 -12.131 -11.774 1.00 88.06 88 ILE A CA 1
ATOM 748 C C . ILE A 1 88 ? -4.619 -13.044 -10.564 1.00 88.06 88 ILE A C 1
ATOM 750 O O . ILE A 1 88 ? -5.584 -13.418 -9.897 1.00 88.06 88 ILE A O 1
ATOM 754 N N . ASP A 1 89 ? -3.365 -13.327 -10.220 1.00 89.38 89 ASP A N 1
ATOM 755 C CA . ASP A 1 89 ? -3.015 -14.158 -9.065 1.00 89.38 89 ASP A CA 1
ATOM 756 C C . ASP A 1 89 ? -3.235 -13.403 -7.745 1.00 89.38 89 ASP A C 1
ATOM 758 O O . ASP A 1 89 ? -3.576 -14.010 -6.734 1.00 89.38 89 ASP A O 1
ATOM 762 N N . LEU A 1 90 ? -3.148 -12.066 -7.770 1.00 91.69 90 LEU A N 1
ATOM 763 C CA . LEU A 1 90 ? -3.482 -11.195 -6.636 1.00 91.69 90 LEU A CA 1
ATOM 764 C C . LEU A 1 90 ? -4.972 -10.827 -6.559 1.00 91.69 90 LEU A C 1
ATOM 766 O O . LEU A 1 90 ? -5.388 -10.178 -5.605 1.00 91.69 90 LEU A O 1
ATOM 770 N N . SER A 1 91 ? -5.798 -11.210 -7.537 1.00 91.69 91 SER A N 1
ATOM 771 C CA . SER A 1 91 ? -7.193 -10.738 -7.656 1.00 91.69 91 SER A CA 1
ATOM 772 C C . SER A 1 91 ? -8.102 -11.110 -6.481 1.00 91.69 91 SER A C 1
ATOM 774 O O . SER A 1 91 ? -9.152 -10.494 -6.296 1.00 91.69 91 SER A O 1
ATOM 776 N N . LYS A 1 92 ? -7.707 -12.118 -5.698 1.00 89.75 92 LYS A N 1
ATOM 777 C CA . LYS A 1 92 ? -8.423 -12.580 -4.502 1.00 89.75 92 LYS A CA 1
ATOM 778 C C . LYS A 1 92 ? -7.913 -11.944 -3.210 1.00 89.75 92 LYS A C 1
ATOM 780 O O . LYS A 1 92 ? -8.521 -12.152 -2.166 1.00 89.75 92 LYS A O 1
ATOM 785 N N . GLU A 1 93 ? -6.809 -11.209 -3.270 1.00 91.81 93 GLU A N 1
ATOM 786 C CA . GLU A 1 93 ? -6.199 -10.573 -2.111 1.00 91.81 93 GLU A CA 1
ATOM 787 C C . GLU A 1 93 ? -6.752 -9.158 -1.914 1.00 91.81 93 GLU A C 1
ATOM 789 O O . GLU A 1 93 ? -6.988 -8.418 -2.873 1.00 91.81 93 GLU A O 1
ATOM 794 N N . THR A 1 94 ? -6.907 -8.748 -0.656 1.00 93.44 94 THR A N 1
ATOM 795 C CA . THR A 1 94 ? -7.163 -7.345 -0.315 1.00 93.44 94 THR A CA 1
ATOM 796 C C . THR A 1 94 ? -5.816 -6.640 -0.187 1.00 93.44 94 THR A C 1
ATOM 798 O O . THR A 1 94 ? -5.020 -6.950 0.702 1.00 93.44 94 THR A O 1
ATOM 801 N N . LEU A 1 95 ? -5.541 -5.704 -1.094 1.00 95.69 95 LEU A N 1
ATOM 802 C CA . LEU A 1 95 ? -4.281 -4.965 -1.145 1.00 95.69 95 LEU A CA 1
ATOM 803 C C . LEU A 1 95 ? -4.453 -3.594 -0.499 1.00 95.69 95 LEU A C 1
ATOM 805 O O . LEU A 1 95 ? -5.491 -2.953 -0.670 1.00 95.69 95 LEU A O 1
ATOM 809 N N . VAL A 1 96 ? -3.442 -3.130 0.233 1.00 95.62 96 VAL A N 1
ATOM 810 C CA . VAL A 1 96 ? 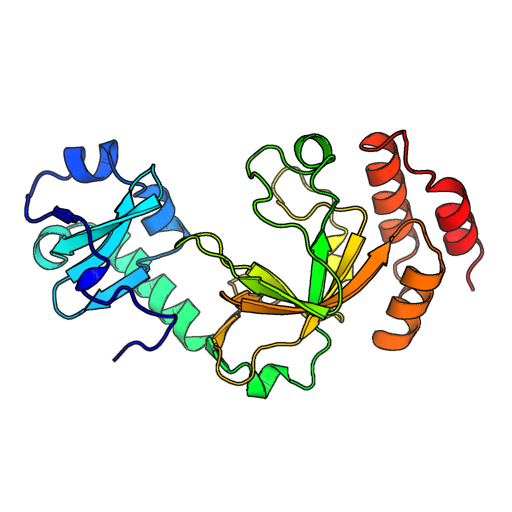-3.523 -1.869 0.975 1.00 95.62 96 VAL A CA 1
ATOM 811 C C . VAL A 1 96 ? -2.228 -1.072 0.961 1.00 95.62 96 VAL A C 1
ATOM 813 O O . VAL A 1 96 ? -1.140 -1.611 0.755 1.00 95.62 96 VAL A O 1
ATOM 816 N N . LYS A 1 97 ? -2.350 0.227 1.233 1.00 93.56 97 LYS A N 1
ATOM 817 C CA . LYS A 1 97 ? -1.229 1.102 1.587 1.00 93.56 97 LYS A CA 1
ATOM 818 C C . LYS A 1 97 ? -1.687 2.259 2.466 1.00 93.56 97 LYS A C 1
ATOM 820 O O . LYS A 1 97 ? -2.871 2.592 2.487 1.00 93.56 97 LYS A O 1
ATOM 825 N N . LEU A 1 98 ? -0.726 2.920 3.101 1.00 92.62 98 LEU A N 1
ATOM 826 C CA . LEU A 1 98 ? -0.948 4.219 3.725 1.00 92.62 98 LEU A CA 1
ATOM 827 C C . LEU A 1 98 ? -0.793 5.358 2.708 1.00 92.62 98 LEU A C 1
ATOM 829 O O . LEU A 1 98 ? -0.033 5.256 1.737 1.00 92.62 98 LEU A O 1
ATOM 833 N N . SER A 1 99 ? -1.551 6.429 2.920 1.00 91.25 99 SER A N 1
ATOM 834 C CA . SER A 1 99 ? -1.513 7.666 2.142 1.00 91.25 99 SER A CA 1
ATOM 835 C C . SER A 1 99 ? -1.984 8.853 2.992 1.00 91.25 99 SER A C 1
ATOM 837 O O . SER A 1 99 ? -2.418 8.689 4.124 1.00 91.25 99 SER A O 1
ATOM 839 N N . TYR A 1 100 ? -1.909 10.052 2.429 1.00 89.94 100 TYR A N 1
ATOM 840 C CA . TYR A 1 100 ? -2.255 11.335 3.039 1.00 89.94 100 TYR A CA 1
ATOM 841 C C . TYR A 1 100 ? -2.755 12.275 1.943 1.00 89.94 100 TYR A C 1
ATOM 843 O O . TYR A 1 100 ? -2.560 11.995 0.753 1.00 89.94 100 TYR A O 1
ATOM 851 N N . LYS A 1 101 ? -3.450 13.352 2.306 1.00 88.94 101 LYS A N 1
ATOM 852 C CA . LYS A 1 101 ? -3.938 14.346 1.336 1.00 88.94 101 LYS A CA 1
ATOM 853 C C . LYS A 1 101 ? -2.797 15.151 0.737 1.00 88.94 101 LYS A C 1
ATOM 855 O O . LYS A 1 101 ? -1.792 15.399 1.394 1.00 88.94 101 LYS A O 1
ATOM 860 N N . LYS A 1 102 ? -2.948 15.618 -0.505 1.00 87.44 102 LYS A N 1
ATOM 861 C CA . LYS A 1 102 ? -1.865 16.346 -1.196 1.00 87.44 102 LYS A CA 1
ATOM 862 C C . LYS A 1 102 ? -1.451 17.636 -0.499 1.00 87.44 102 LYS A C 1
ATOM 864 O O . LYS A 1 102 ? -0.291 18.027 -0.581 1.00 87.44 102 LYS A O 1
ATOM 869 N N . GLU A 1 103 ? -2.380 18.280 0.189 1.00 87.12 103 GLU A N 1
ATOM 870 C CA . GLU A 1 103 ? -2.106 19.466 1.001 1.00 87.12 103 GLU A CA 1
ATOM 871 C C . GLU A 1 103 ? -1.175 19.185 2.194 1.00 87.12 103 GLU A C 1
ATOM 873 O O . GLU A 1 103 ? -0.406 20.062 2.585 1.00 87.12 103 GLU A O 1
ATOM 878 N N . ASP A 1 104 ? -1.158 17.947 2.693 1.00 85.81 104 ASP A N 1
ATOM 879 C CA . ASP A 1 104 ? -0.363 17.511 3.843 1.00 85.81 104 ASP A CA 1
ATOM 880 C C . ASP A 1 104 ? 0.983 16.873 3.453 1.00 85.81 104 ASP A C 1
ATOM 882 O O . ASP A 1 104 ? 1.703 16.363 4.308 1.00 85.81 104 ASP A O 1
ATOM 886 N N . ASP A 1 105 ? 1.371 16.923 2.174 1.00 82.56 105 ASP A N 1
ATOM 887 C CA . ASP A 1 105 ? 2.582 16.277 1.638 1.00 82.56 105 ASP A CA 1
ATOM 888 C C . ASP A 1 105 ? 3.853 16.618 2.433 1.00 82.56 105 ASP A C 1
ATOM 890 O O . ASP A 1 105 ? 4.647 15.739 2.763 1.00 82.56 105 ASP A O 1
ATOM 894 N N . LYS A 1 106 ? 3.993 17.883 2.847 1.00 81.88 106 LYS A N 1
ATOM 895 C CA . LYS A 1 106 ? 5.131 18.356 3.653 1.00 81.88 106 LYS A CA 1
ATO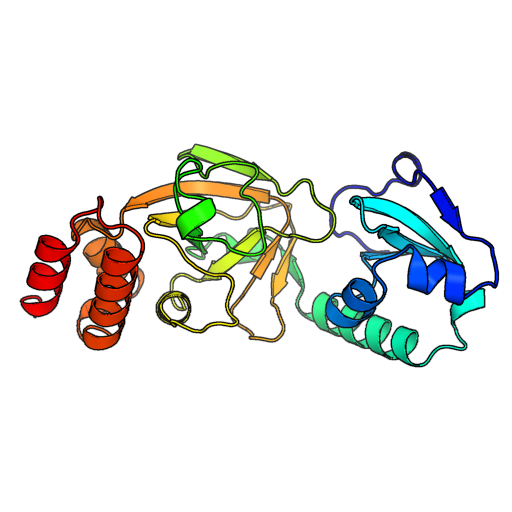M 896 C C . LYS A 1 106 ? 5.175 17.787 5.074 1.00 81.88 106 LYS A C 1
ATOM 898 O O . LYS A 1 106 ? 6.232 17.842 5.691 1.00 81.88 106 LYS A O 1
ATOM 903 N N . LYS A 1 107 ? 4.047 17.309 5.606 1.00 82.19 107 LYS A N 1
ATOM 904 C CA . LYS A 1 107 ? 3.960 16.708 6.946 1.00 82.19 107 LYS A CA 1
ATOM 905 C C . LYS A 1 107 ? 4.396 15.243 6.916 1.00 82.19 107 LYS A C 1
ATOM 907 O O . LYS A 1 107 ? 5.068 14.780 7.828 1.00 82.19 107 LYS A O 1
ATOM 912 N N . TYR A 1 108 ? 4.029 14.526 5.853 1.00 79.88 108 TYR A N 1
ATOM 913 C CA . TYR A 1 108 ? 4.190 13.072 5.762 1.00 79.88 108 TYR A CA 1
ATOM 914 C C . TYR A 1 108 ? 5.377 12.613 4.911 1.00 79.88 108 TYR A C 1
ATOM 916 O O . TYR A 1 108 ? 5.723 11.432 4.933 1.00 79.88 108 TYR A O 1
ATOM 924 N N . SER A 1 109 ? 6.009 13.506 4.148 1.00 72.56 109 SER A N 1
ATOM 925 C CA . SER A 1 109 ? 7.094 13.129 3.250 1.00 72.56 109 SER A CA 1
ATOM 926 C C . SER A 1 109 ? 8.222 14.157 3.212 1.00 72.56 109 SER A C 1
ATOM 928 O O . SER A 1 109 ? 8.067 15.278 2.738 1.00 72.56 109 SER A O 1
ATOM 930 N N . ASN A 1 110 ? 9.409 13.719 3.644 1.00 62.09 110 ASN A N 1
ATOM 931 C CA . ASN A 1 110 ? 10.632 14.529 3.618 1.00 62.09 110 ASN A CA 1
ATOM 932 C C . ASN A 1 110 ? 11.422 14.388 2.301 1.00 62.09 110 ASN A C 1
ATOM 934 O O . ASN A 1 110 ? 12.177 15.283 1.933 1.00 62.09 110 ASN A O 1
ATOM 938 N N . ASN A 1 111 ? 11.258 13.262 1.593 1.00 60.22 111 ASN A N 1
ATOM 939 C CA . ASN A 1 111 ? 12.130 12.854 0.477 1.00 60.22 111 ASN A CA 1
ATOM 940 C C . ASN A 1 111 ? 11.392 12.621 -0.850 1.00 60.22 111 ASN A C 1
ATOM 942 O O . ASN A 1 111 ? 12.025 12.419 -1.890 1.00 60.22 111 ASN A O 1
ATOM 946 N N . THR A 1 112 ? 10.060 12.619 -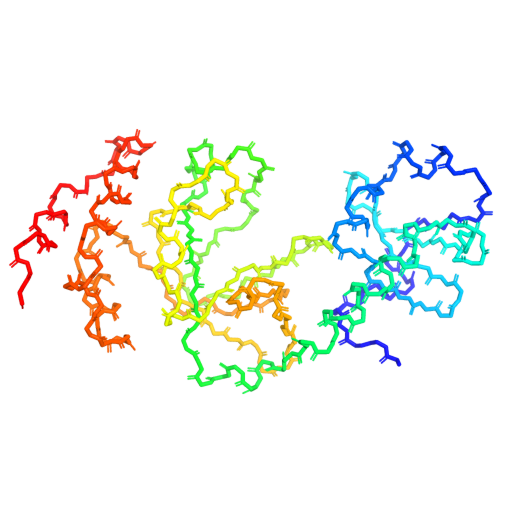0.832 1.00 61.19 112 THR A N 1
ATOM 947 C CA . THR A 1 112 ? 9.221 12.378 -2.012 1.00 61.19 112 THR A CA 1
ATOM 948 C C . THR A 1 112 ? 8.098 13.403 -2.093 1.00 61.19 112 THR A C 1
ATOM 950 O O . THR A 1 112 ? 7.676 13.934 -1.078 1.00 61.19 112 THR A O 1
ATOM 953 N N . GLN A 1 113 ? 7.618 13.702 -3.295 1.00 69.12 113 GLN A N 1
ATOM 954 C CA . GLN A 1 113 ? 6.464 14.578 -3.481 1.00 69.12 113 GLN A CA 1
ATOM 955 C C . GLN A 1 113 ? 5.319 13.751 -4.053 1.00 69.12 113 GLN A C 1
ATOM 957 O O . GLN A 1 113 ? 5.486 13.112 -5.102 1.00 69.12 113 GLN A O 1
ATOM 962 N N . MET A 1 114 ? 4.157 13.766 -3.403 1.00 75.94 114 MET A N 1
ATOM 963 C CA . MET A 1 114 ? 2.977 13.094 -3.921 1.00 75.94 114 MET A CA 1
ATOM 964 C C . MET A 1 114 ? 2.507 13.770 -5.213 1.00 75.94 114 MET A C 1
ATOM 966 O O . MET A 1 114 ? 2.077 14.927 -5.253 1.00 75.94 114 MET A O 1
ATOM 970 N N . LYS A 1 115 ? 2.568 13.017 -6.314 1.00 75.38 115 LYS A N 1
ATOM 971 C CA . LYS A 1 115 ? 2.166 13.513 -7.636 1.00 75.38 115 LYS A CA 1
ATOM 972 C C . LYS A 1 115 ? 0.651 13.568 -7.788 1.00 75.38 115 LYS A C 1
ATOM 974 O O . LYS A 1 115 ? 0.105 14.607 -8.177 1.00 75.38 115 LYS A O 1
ATOM 979 N N . LYS A 1 116 ? -0.007 12.457 -7.455 1.00 83.50 116 LYS A N 1
ATOM 980 C CA . LYS A 1 116 ? -1.451 12.260 -7.558 1.00 83.50 116 LYS A CA 1
ATOM 981 C C . LYS A 1 116 ? -1.972 11.716 -6.233 1.00 83.50 116 LYS A C 1
ATOM 983 O O . LYS A 1 116 ? -1.365 10.818 -5.657 1.00 83.50 116 LYS A O 1
ATOM 988 N N . GLU A 1 117 ? -3.077 12.286 -5.777 1.00 89.00 117 GLU A N 1
ATOM 989 C CA . GLU A 1 117 ? -3.802 11.796 -4.614 1.00 89.00 117 GLU A CA 1
ATOM 990 C C . GLU A 1 117 ? -4.588 10.522 -4.960 1.00 89.00 117 GLU A C 1
ATOM 992 O O . GLU A 1 117 ? -5.025 10.344 -6.099 1.00 89.00 117 GLU A O 1
ATOM 997 N N . TYR A 1 118 ? -4.759 9.632 -3.982 1.00 91.75 118 TYR A N 1
ATOM 998 C CA . TYR A 1 118 ? -5.581 8.434 -4.129 1.00 91.75 118 TYR A CA 1
ATOM 999 C C . TYR A 1 118 ? -7.050 8.820 -3.947 1.00 91.75 118 TYR A C 1
ATOM 1001 O O . TYR A 1 118 ? -7.426 9.343 -2.902 1.00 91.75 118 TYR A O 1
ATOM 1009 N N . VAL A 1 119 ? -7.862 8.565 -4.971 1.00 93.56 119 VAL A N 1
ATOM 1010 C CA . VAL A 1 119 ? -9.292 8.898 -5.009 1.00 93.56 119 VAL A CA 1
ATOM 1011 C C . VAL A 1 119 ? -10.078 7.615 -5.230 1.00 93.56 119 VAL A C 1
ATOM 1013 O O . VAL A 1 119 ? -9.680 6.783 -6.044 1.00 93.56 119 VAL A O 1
ATOM 1016 N N . GLU A 1 120 ? -11.173 7.436 -4.494 1.00 96.25 120 GLU A N 1
ATOM 1017 C CA . GLU A 1 120 ? -12.031 6.260 -4.638 1.00 96.25 120 GLU A CA 1
ATOM 1018 C C . GLU A 1 120 ? -12.556 6.097 -6.065 1.00 96.25 120 GLU A C 1
ATOM 1020 O O . GLU A 1 120 ? -12.953 7.060 -6.716 1.00 96.25 120 GLU A O 1
ATOM 1025 N N . ASN A 1 121 ? -12.615 4.850 -6.524 1.00 96.00 121 ASN A N 1
ATOM 1026 C CA . ASN A 1 121 ? -13.064 4.450 -7.854 1.00 96.00 121 ASN A CA 1
ATOM 1027 C C . ASN A 1 121 ? -12.217 4.990 -9.018 1.00 96.00 121 ASN A C 1
ATOM 1029 O O . ASN A 1 121 ? -12.676 5.009 -10.161 1.00 96.00 121 ASN A O 1
ATOM 1033 N N . GLU A 1 122 ? -10.967 5.376 -8.759 1.00 96.00 122 GLU A N 1
ATOM 1034 C CA . GLU A 1 122 ? -10.024 5.786 -9.795 1.00 96.00 122 GLU A CA 1
ATOM 1035 C C . GLU A 1 122 ? -8.863 4.810 -9.970 1.00 96.00 122 GLU A C 1
ATOM 1037 O O . GLU A 1 122 ? -8.407 4.137 -9.045 1.00 96.00 122 GLU A O 1
ATOM 1042 N N . TYR A 1 123 ? -8.305 4.805 -11.179 1.00 92.31 123 TYR A N 1
ATOM 1043 C CA . TYR A 1 123 ? -6.976 4.257 -11.395 1.00 92.31 123 TYR A CA 1
ATOM 1044 C C . TYR A 1 123 ? -5.905 5.234 -10.913 1.00 92.31 123 TYR A C 1
ATOM 1046 O O . TYR A 1 123 ? -5.952 6.446 -11.173 1.00 92.31 123 TYR A O 1
ATOM 1054 N N . ILE A 1 124 ? -4.887 4.671 -10.279 1.00 90.69 124 ILE A N 1
ATOM 1055 C CA . ILE A 1 124 ? -3.630 5.351 -10.007 1.00 90.69 124 ILE A CA 1
ATOM 1056 C C . ILE A 1 124 ? -2.535 4.680 -10.823 1.00 90.69 124 ILE A C 1
ATOM 1058 O O . ILE A 1 124 ? -2.487 3.457 -10.919 1.00 90.69 124 ILE A O 1
ATOM 1062 N N . GLU A 1 125 ? -1.695 5.499 -11.446 1.00 87.38 125 GLU A N 1
ATOM 1063 C CA . GLU A 1 125 ? -0.562 5.065 -12.254 1.00 87.38 125 GLU A CA 1
ATOM 1064 C C . GLU A 1 125 ? 0.682 5.800 -11.754 1.00 87.38 125 GLU A C 1
ATOM 1066 O O . GLU A 1 125 ? 0.652 7.030 -11.618 1.00 87.38 125 GLU A O 1
ATOM 1071 N N . ASP A 1 126 ? 1.768 5.076 -11.484 1.00 73.38 126 ASP A N 1
ATOM 1072 C CA . ASP A 1 126 ? 3.073 5.709 -11.363 1.00 73.38 126 ASP A CA 1
ATOM 1073 C C . ASP A 1 126 ? 3.635 5.933 -12.766 1.00 73.38 126 ASP A C 1
ATOM 1075 O O . ASP A 1 126 ? 3.821 5.015 -13.559 1.00 73.38 126 ASP A O 1
ATOM 1079 N N . GLN A 1 127 ? 3.856 7.201 -13.093 1.00 60.50 127 GLN A N 1
ATOM 1080 C CA . GLN A 1 127 ? 4.437 7.606 -14.371 1.00 60.50 127 GLN A CA 1
ATOM 1081 C C . GLN A 1 127 ? 5.961 7.712 -14.294 1.00 60.50 127 GLN A C 1
ATOM 1083 O O . GLN A 1 127 ? 6.599 8.169 -15.245 1.00 60.50 127 GLN A O 1
ATOM 1088 N N . THR A 1 128 ? 6.556 7.398 -13.141 1.00 55.56 128 THR A N 1
ATOM 1089 C CA . THR A 1 128 ? 8.000 7.424 -12.982 1.00 55.56 128 THR A CA 1
ATOM 1090 C C . THR A 1 128 ? 8.613 6.058 -13.239 1.00 55.56 128 THR A C 1
ATOM 1092 O O . THR A 1 128 ? 8.059 5.035 -12.864 1.00 55.56 128 THR A O 1
ATOM 1095 N N . PRO A 1 129 ? 9.821 6.034 -13.805 1.00 47.66 129 PRO A N 1
ATOM 1096 C CA . PRO A 1 129 ? 10.515 4.782 -14.059 1.00 47.66 129 PRO A CA 1
ATOM 1097 C C . PRO A 1 129 ? 11.045 4.086 -12.792 1.00 47.66 129 PRO A C 1
ATOM 1099 O O . PRO A 1 129 ? 11.470 2.945 -12.888 1.00 47.66 129 PRO A O 1
ATOM 1102 N N . TYR A 1 130 ? 11.050 4.747 -11.622 1.00 49.50 130 TYR A N 1
ATOM 1103 C CA . TYR A 1 130 ? 11.733 4.275 -10.396 1.00 49.50 130 TYR A CA 1
ATOM 1104 C C . TYR A 1 130 ? 10.806 4.072 -9.224 1.00 49.50 130 TYR A C 1
ATOM 1106 O O . TYR A 1 130 ? 11.046 3.191 -8.397 1.00 49.50 130 TYR A O 1
ATOM 1114 N N . ASN A 1 131 ? 9.805 4.936 -9.104 1.00 58.81 131 ASN A N 1
ATOM 1115 C CA . ASN A 1 131 ? 8.809 4.754 -8.084 1.00 58.81 131 ASN A CA 1
ATOM 1116 C C . ASN A 1 131 ? 7.767 3.887 -8.767 1.00 58.81 131 ASN A C 1
ATOM 1118 O O . ASN A 1 131 ? 7.180 4.254 -9.772 1.00 58.81 131 ASN A O 1
ATOM 1122 N N . LYS A 1 132 ? 7.681 2.650 -8.311 1.00 74.50 132 LYS A N 1
ATOM 1123 C CA . LYS A 1 132 ? 6.492 1.851 -8.527 1.00 74.50 132 LYS A CA 1
ATOM 1124 C C . LYS A 1 132 ? 5.570 2.144 -7.359 1.00 74.50 132 LYS A C 1
ATOM 1126 O O . LYS A 1 132 ? 6.037 2.454 -6.258 1.00 74.50 132 LYS A O 1
ATOM 1131 N N . LEU A 1 133 ? 4.275 2.014 -7.585 1.00 84.94 133 LEU A N 1
ATOM 1132 C CA . LEU A 1 133 ? 3.300 2.013 -6.512 1.00 84.94 133 LEU A CA 1
ATOM 1133 C C . LEU A 1 133 ? 3.644 0.869 -5.562 1.00 84.94 133 LEU A C 1
ATOM 1135 O O . LEU A 1 133 ? 3.590 -0.297 -5.951 1.00 84.94 133 LEU A O 1
ATOM 1139 N N . SER A 1 134 ? 4.013 1.223 -4.334 1.00 86.88 134 SER A N 1
ATOM 1140 C CA . SER A 1 134 ? 4.177 0.282 -3.236 1.00 86.88 134 SER A CA 1
ATOM 1141 C C . SER A 1 134 ? 2.848 0.035 -2.539 1.00 86.88 134 SER A C 1
ATOM 1143 O O . SER A 1 134 ? 2.070 0.970 -2.289 1.00 86.88 134 SER A O 1
ATOM 1145 N N . PHE A 1 135 ? 2.603 -1.232 -2.236 1.00 91.50 135 PHE A N 1
ATOM 1146 C CA . PHE A 1 135 ? 1.441 -1.713 -1.504 1.00 91.50 135 PHE A CA 1
ATOM 1147 C C . PHE A 1 135 ? 1.749 -3.082 -0.899 1.00 91.50 135 PHE A C 1
ATOM 1149 O O . PHE A 1 135 ? 2.738 -3.721 -1.241 1.00 91.50 135 PHE A O 1
ATOM 1156 N N . ILE A 1 136 ? 0.899 -3.541 0.006 1.00 93.56 136 ILE A N 1
ATOM 1157 C CA . ILE A 1 136 ? 1.057 -4.822 0.693 1.00 93.56 136 ILE A CA 1
ATOM 1158 C C . ILE A 1 136 ? -0.268 -5.584 0.682 1.00 93.56 136 ILE A C 1
ATOM 1160 O O . ILE A 1 136 ? -1.321 -5.027 0.370 1.00 93.56 136 ILE A O 1
ATOM 1164 N N . ASN A 1 137 ? -0.232 -6.848 1.087 1.00 93.94 137 ASN A N 1
ATOM 1165 C CA . ASN A 1 137 ? -1.442 -7.560 1.484 1.00 93.94 137 ASN A CA 1
ATOM 1166 C C . ASN A 1 137 ? -1.979 -7.000 2.815 1.00 93.94 137 ASN A C 1
ATOM 1168 O O . ASN A 1 137 ? -1.188 -6.741 3.723 1.00 93.94 137 ASN A O 1
ATOM 1172 N N . ILE A 1 138 ? -3.301 -6.870 2.965 1.00 95.25 138 ILE A N 1
ATOM 1173 C CA . ILE A 1 138 ? -3.942 -6.383 4.199 1.00 95.25 138 ILE A CA 1
ATOM 1174 C C . ILE A 1 138 ? -3.522 -7.170 5.444 1.00 95.25 138 ILE A C 1
ATOM 1176 O O . ILE A 1 138 ? -3.387 -6.587 6.514 1.00 95.25 138 ILE A O 1
ATOM 1180 N N . LYS A 1 139 ? -3.224 -8.468 5.310 1.00 93.50 139 LYS A N 1
ATOM 1181 C CA . LYS A 1 139 ? -2.750 -9.312 6.420 1.00 93.50 139 LYS A CA 1
ATOM 1182 C C . LYS A 1 139 ? -1.444 -8.802 7.034 1.00 93.50 139 LYS A C 1
ATOM 1184 O O . LYS A 1 139 ? -1.191 -9.033 8.208 1.00 93.50 139 LYS A O 1
ATOM 1189 N N . ASN A 1 140 ? -0.647 -8.069 6.258 1.00 92.44 140 ASN A N 1
ATOM 1190 C CA . ASN A 1 140 ? 0.613 -7.474 6.693 1.00 92.44 140 ASN A CA 1
ATOM 1191 C C . ASN A 1 140 ? 0.451 -6.007 7.136 1.00 92.44 140 ASN A C 1
ATOM 1193 O O . ASN A 1 140 ? 1.454 -5.329 7.348 1.00 92.44 140 ASN A O 1
ATOM 1197 N N . PHE A 1 141 ? -0.781 -5.487 7.266 1.00 93.31 141 PHE A N 1
ATOM 1198 C CA . PHE A 1 141 ? -1.048 -4.070 7.556 1.00 93.31 141 PHE A CA 1
ATOM 1199 C C . PHE A 1 141 ? -0.319 -3.554 8.797 1.00 93.31 141 PHE A C 1
ATOM 1201 O O . PHE A 1 141 ? 0.190 -2.434 8.783 1.00 93.31 141 PHE A O 1
ATOM 1208 N N . ILE A 1 142 ? -0.167 -4.386 9.829 1.00 92.44 142 ILE A N 1
ATOM 1209 C CA . ILE A 1 142 ? 0.548 -4.008 11.050 1.00 92.44 142 ILE A CA 1
ATOM 1210 C C . ILE A 1 142 ? 2.002 -3.577 10.801 1.00 92.44 142 ILE A C 1
ATOM 1212 O O . ILE A 1 142 ? 2.537 -2.749 11.539 1.00 92.44 142 ILE A O 1
ATOM 1216 N N . ASN A 1 143 ? 2.641 -4.083 9.743 1.00 89.06 143 ASN A N 1
ATOM 1217 C CA . ASN A 1 143 ? 4.012 -3.720 9.378 1.00 89.06 143 ASN A CA 1
ATOM 1218 C C . ASN A 1 143 ? 4.099 -2.275 8.861 1.00 89.06 143 ASN A C 1
ATOM 1220 O O . ASN A 1 143 ? 5.174 -1.678 8.901 1.00 89.06 143 ASN A O 1
ATOM 1224 N N . LEU A 1 144 ? 2.985 -1.689 8.403 1.00 88.44 144 LEU A N 1
ATOM 1225 C CA . LEU A 1 144 ? 2.932 -0.287 7.981 1.00 88.44 144 LEU A CA 1
ATOM 1226 C C . LEU A 1 144 ? 2.897 0.690 9.159 1.00 88.44 144 LEU A C 1
ATOM 1228 O O . LEU A 1 144 ? 3.229 1.854 8.965 1.00 88.44 144 LEU A O 1
ATOM 1232 N N . LEU A 1 145 ? 2.529 0.234 10.360 1.00 90.81 145 LEU A N 1
ATOM 1233 C CA . LEU A 1 145 ? 2.442 1.081 11.557 1.00 90.81 145 LEU A CA 1
ATOM 1234 C C . LEU A 1 145 ? 3.797 1.263 12.265 1.00 90.81 145 LEU A C 1
ATOM 1236 O O . LEU A 1 145 ? 3.860 1.798 13.365 1.00 90.81 145 LEU A O 1
ATOM 1240 N N . GLU A 1 146 ? 4.894 0.787 11.673 1.00 85.19 146 GLU A N 1
ATOM 1241 C CA . GLU A 1 146 ? 6.234 0.953 12.240 1.00 85.19 146 GLU A CA 1
ATOM 1242 C C . GLU A 1 146 ? 6.748 2.381 12.062 1.00 85.19 146 GLU A C 1
ATOM 1244 O O . GLU A 1 146 ? 7.069 2.815 10.953 1.00 85.19 146 GLU A O 1
ATOM 1249 N N . ILE A 1 147 ? 6.901 3.082 13.183 1.00 78.50 147 ILE A N 1
ATOM 1250 C CA . ILE A 1 147 ? 7.519 4.403 13.240 1.00 78.50 147 ILE A CA 1
ATOM 1251 C C . ILE A 1 147 ? 9.036 4.210 13.140 1.00 78.50 147 ILE A C 1
ATOM 1253 O O . ILE A 1 147 ? 9.691 3.785 14.089 1.00 78.50 147 ILE A O 1
ATOM 1257 N N . SER A 1 148 ? 9.625 4.486 11.977 1.00 69.25 148 SER A N 1
ATOM 1258 C CA . SER A 1 148 ? 11.081 4.403 11.814 1.00 69.25 148 SER A CA 1
ATOM 1259 C C . SER A 1 148 ? 11.591 5.485 10.882 1.00 69.25 148 SER A C 1
ATOM 1261 O O . SER A 1 148 ? 11.112 5.609 9.764 1.00 69.25 148 SER A O 1
ATOM 1263 N N . SER A 1 149 ? 12.637 6.204 11.291 1.00 55.84 149 SER A N 1
ATOM 1264 C CA . SER A 1 149 ? 13.234 7.314 10.527 1.00 55.84 149 SER A CA 1
ATOM 1265 C C . SER A 1 149 ? 13.624 6.973 9.078 1.00 55.84 149 SER A C 1
ATOM 1267 O O . SER A 1 149 ? 13.781 7.877 8.261 1.00 55.84 149 SER A O 1
ATOM 1269 N N . ASN A 1 150 ? 13.754 5.681 8.755 1.00 52.00 150 ASN A N 1
ATOM 1270 C CA . ASN A 1 150 ? 14.165 5.167 7.450 1.00 52.00 150 ASN A CA 1
ATOM 1271 C C . ASN A 1 150 ? 13.028 4.593 6.584 1.00 52.00 150 ASN A C 1
ATOM 1273 O O . ASN A 1 150 ? 13.284 4.275 5.421 1.00 52.00 150 ASN A O 1
ATOM 1277 N N . ARG A 1 151 ? 11.796 4.426 7.091 1.00 55.94 151 ARG A N 1
ATOM 1278 C CA . ARG A 1 151 ? 10.661 4.002 6.248 1.00 55.94 151 ARG A CA 1
ATOM 1279 C C . ARG A 1 151 ? 9.955 5.213 5.657 1.00 55.94 151 ARG A C 1
ATOM 1281 O O . ARG A 1 151 ? 9.805 6.225 6.318 1.00 55.94 151 ARG A O 1
ATOM 1288 N N . ASN A 1 152 ? 9.523 5.088 4.402 1.00 54.34 152 ASN A N 1
ATOM 1289 C CA . ASN A 1 152 ? 8.808 6.122 3.638 1.00 54.34 152 ASN A CA 1
ATOM 1290 C C . ASN A 1 152 ? 7.276 5.915 3.670 1.00 54.34 152 ASN A C 1
ATOM 1292 O O . ASN A 1 152 ? 6.570 6.387 2.780 1.00 54.34 152 ASN A O 1
ATOM 1296 N N . SER A 1 153 ? 6.768 5.160 4.648 1.00 56.72 153 SER A N 1
ATOM 1297 C CA . SER A 1 153 ? 5.367 4.734 4.727 1.00 56.72 153 SER A CA 1
ATOM 1298 C C . SER A 1 153 ? 4.658 5.479 5.850 1.00 56.72 153 SER A C 1
ATOM 1300 O O . SER A 1 153 ? 4.535 4.973 6.960 1.00 56.72 153 SER A O 1
ATOM 1302 N N . TYR A 1 154 ? 4.193 6.687 5.551 1.00 73.25 154 TYR A N 1
ATOM 1303 C CA . TYR A 1 154 ? 3.434 7.509 6.488 1.00 73.25 154 TYR A CA 1
ATOM 1304 C C . TYR A 1 154 ? 2.129 7.950 5.860 1.00 73.25 154 TYR A C 1
ATOM 1306 O O . TYR A 1 154 ? 2.063 8.189 4.652 1.00 73.25 154 TYR A O 1
ATOM 1314 N N . GLY A 1 155 ? 1.095 8.053 6.682 1.00 88.50 155 GLY A N 1
ATOM 1315 C CA . GLY A 1 155 ? -0.185 8.565 6.244 1.00 88.50 155 GLY A CA 1
ATOM 1316 C C . GLY A 1 155 ? -1.274 8.351 7.276 1.00 88.50 155 GLY A C 1
ATOM 1317 O O . GLY A 1 155 ? -1.267 7.372 8.015 1.00 88.50 155 GLY A O 1
ATOM 1318 N N . ASP A 1 156 ? -2.229 9.267 7.294 1.00 91.88 156 ASP A N 1
ATOM 1319 C CA . ASP A 1 156 ? -3.439 9.200 8.106 1.00 91.88 156 ASP A CA 1
ATOM 1320 C C . ASP A 1 156 ? -4.609 8.520 7.382 1.00 91.88 156 ASP A C 1
ATOM 1322 O O . ASP A 1 156 ? -5.706 8.412 7.934 1.00 91.88 156 ASP A O 1
ATOM 1326 N N . ARG A 1 157 ? -4.379 8.004 6.168 1.00 94.12 157 ARG A N 1
ATOM 1327 C CA . ARG A 1 157 ? -5.387 7.317 5.359 1.00 94.12 157 ARG A CA 1
ATOM 1328 C C . ARG A 1 157 ? -4.945 5.924 4.949 1.00 94.12 157 ARG A C 1
ATOM 1330 O O . ARG A 1 157 ? -3.819 5.713 4.501 1.00 94.12 157 ARG A O 1
ATOM 1337 N N . LEU A 1 158 ? -5.879 4.987 5.024 1.00 96.00 158 LEU A N 1
ATOM 1338 C CA . LEU A 1 158 ? -5.775 3.636 4.498 1.00 96.00 158 LEU A CA 1
ATOM 1339 C C . LEU A 1 158 ? -6.414 3.586 3.108 1.00 96.00 158 LEU A C 1
ATOM 1341 O O . LEU A 1 158 ? -7.609 3.819 2.946 1.00 96.00 158 LEU A O 1
ATOM 1345 N N . VAL A 1 159 ? -5.628 3.235 2.099 1.00 96.62 159 VAL A N 1
ATOM 1346 C CA . VAL A 1 159 ? -6.119 3.044 0.734 1.00 96.62 159 VAL A CA 1
ATOM 1347 C C . VAL A 1 159 ? -6.295 1.557 0.472 1.00 96.62 159 VAL A C 1
ATOM 1349 O O . VAL A 1 159 ? -5.337 0.794 0.599 1.00 96.62 159 VAL A O 1
ATOM 1352 N N . ILE A 1 160 ? -7.500 1.158 0.069 1.00 97.38 160 ILE A N 1
ATOM 1353 C CA . ILE A 1 160 ? -7.817 -0.199 -0.379 1.00 97.38 160 ILE A CA 1
ATOM 1354 C C . ILE A 1 160 ? -7.668 -0.259 -1.896 1.00 97.38 160 ILE A C 1
ATOM 1356 O O . ILE A 1 160 ? -8.283 0.520 -2.630 1.00 97.38 160 ILE A O 1
ATOM 1360 N N . LEU A 1 161 ? -6.859 -1.199 -2.362 1.00 96.81 161 LEU A N 1
ATOM 1361 C CA . LEU A 1 161 ? -6.431 -1.328 -3.745 1.00 96.81 161 LEU A CA 1
ATOM 1362 C C . LEU A 1 161 ? -6.913 -2.656 -4.331 1.00 96.81 161 LEU A C 1
ATOM 1364 O O . LEU A 1 161 ? -7.018 -3.666 -3.634 1.00 96.81 161 LEU A O 1
ATOM 1368 N N . LEU A 1 162 ? -7.174 -2.649 -5.634 1.00 95.88 162 LEU A N 1
ATOM 1369 C CA . LEU A 1 162 ? -7.385 -3.845 -6.438 1.00 95.88 162 LEU A CA 1
ATOM 1370 C C . LEU A 1 162 ? -6.304 -3.926 -7.521 1.00 95.88 162 LEU A C 1
ATOM 1372 O O . LEU A 1 162 ? -5.974 -2.898 -8.131 1.00 95.88 162 LEU A O 1
ATOM 1376 N N . PRO A 1 163 ? -5.766 -5.128 -7.785 1.00 94.75 163 PRO A N 1
ATOM 1377 C CA . PRO A 1 163 ? -4.795 -5.313 -8.847 1.00 94.75 163 PRO A CA 1
ATOM 1378 C C . PRO A 1 163 ? -5.466 -5.199 -10.218 1.00 94.75 163 PRO A C 1
ATOM 1380 O O . PRO A 1 163 ? -6.636 -5.540 -10.409 1.00 94.75 163 PRO A O 1
ATOM 1383 N N . ILE A 1 164 ? -4.696 -4.763 -11.208 1.00 93.31 164 ILE A N 1
ATOM 1384 C CA . ILE A 1 164 ? -5.069 -4.847 -12.614 1.00 93.31 164 ILE A CA 1
ATOM 1385 C C . ILE A 1 164 ? -4.708 -6.242 -13.107 1.00 93.31 164 ILE A C 1
ATOM 1387 O O . ILE A 1 164 ? -3.548 -6.635 -13.084 1.00 93.31 164 ILE A O 1
ATOM 1391 N N . LEU A 1 165 ? -5.697 -6.996 -13.585 1.00 90.06 165 LEU A N 1
ATOM 1392 C CA . LEU A 1 165 ? -5.526 -8.420 -13.905 1.00 90.06 165 LEU A CA 1
ATOM 1393 C C . LEU A 1 165 ? -4.420 -8.700 -14.934 1.00 90.06 165 LEU A C 1
ATOM 1395 O O . LEU A 1 165 ? -3.759 -9.731 -14.861 1.00 90.06 165 LEU A O 1
ATOM 1399 N N . THR A 1 166 ? -4.230 -7.789 -15.890 1.00 84.44 166 THR A N 1
ATOM 1400 C CA . THR A 1 166 ? -3.236 -7.900 -16.971 1.00 84.44 166 THR A CA 1
ATOM 1401 C C . THR A 1 166 ? -1.867 -7.337 -16.605 1.00 84.44 166 THR A C 1
ATOM 1403 O O . THR A 1 166 ? -0.971 -7.311 -17.446 1.00 84.44 166 THR A O 1
ATOM 1406 N N . GLU A 1 167 ? -1.730 -6.783 -15.408 1.00 86.00 167 GLU A N 1
ATOM 1407 C CA . GLU A 1 167 ? -0.487 -6.202 -14.934 1.00 86.00 167 GLU A CA 1
ATOM 1408 C C . GLU A 1 167 ? 0.324 -7.216 -14.145 1.00 86.00 167 GLU A C 1
ATOM 1410 O O . GLU A 1 167 ? -0.169 -8.281 -13.779 1.00 86.00 167 GLU A O 1
ATOM 1415 N N . THR A 1 168 ? 1.572 -6.871 -13.875 1.00 83.69 168 THR A N 1
ATOM 1416 C CA . THR A 1 168 ? 2.457 -7.689 -13.073 1.00 83.69 168 THR A CA 1
ATOM 1417 C C . THR A 1 168 ? 3.087 -6.870 -11.986 1.00 83.69 168 THR A C 1
ATOM 1419 O O . THR A 1 168 ? 3.600 -5.771 -12.202 1.00 83.69 168 THR A O 1
ATOM 1422 N N . TYR A 1 169 ? 3.080 -7.487 -10.824 1.00 85.75 169 TYR A N 1
ATOM 1423 C CA . TYR A 1 169 ? 3.593 -6.970 -9.590 1.00 85.75 169 TYR A CA 1
ATOM 1424 C C . TYR A 1 169 ? 4.828 -7.761 -9.182 1.00 85.75 169 TYR A C 1
ATOM 1426 O O . TYR A 1 169 ? 5.052 -8.885 -9.630 1.00 85.75 169 TYR A O 1
ATOM 1434 N N . TYR A 1 170 ? 5.643 -7.160 -8.331 1.00 83.12 170 TYR A N 1
ATOM 1435 C CA . TYR A 1 170 ? 6.898 -7.747 -7.883 1.00 83.12 170 TYR A CA 1
ATOM 1436 C C . TYR A 1 170 ? 6.952 -7.729 -6.376 1.00 83.12 170 TYR A C 1
ATOM 1438 O O . TYR A 1 170 ? 6.816 -6.657 -5.788 1.00 83.12 170 TYR A O 1
ATOM 1446 N N . LEU A 1 171 ? 7.166 -8.897 -5.778 1.00 82.56 171 LEU A N 1
ATOM 1447 C CA . LEU A 1 171 ? 7.429 -8.998 -4.352 1.00 82.56 171 LEU A CA 1
ATOM 1448 C C . LEU A 1 171 ? 8.877 -8.576 -4.070 1.00 82.56 171 LEU A C 1
ATOM 1450 O O . LEU A 1 171 ? 9.815 -9.068 -4.703 1.00 82.56 171 LEU A O 1
ATOM 1454 N N . MET A 1 172 ? 9.040 -7.637 -3.147 1.00 78.00 172 MET A N 1
ATOM 1455 C CA . MET A 1 172 ? 10.327 -7.069 -2.760 1.00 78.00 172 MET A CA 1
ATOM 1456 C C . MET A 1 172 ? 11.084 -7.988 -1.787 1.00 78.00 172 MET A C 1
ATOM 1458 O O . MET A 1 172 ? 10.604 -9.045 -1.381 1.00 78.00 172 MET A O 1
ATOM 1462 N N . ASP A 1 173 ? 12.315 -7.608 -1.444 1.00 64.69 173 ASP A N 1
ATOM 1463 C CA . ASP A 1 173 ? 13.213 -8.402 -0.591 1.00 64.69 173 ASP A CA 1
ATOM 1464 C C . ASP A 1 173 ? 12.743 -8.536 0.864 1.00 64.69 173 ASP A C 1
ATOM 1466 O O . ASP A 1 173 ? 13.228 -9.408 1.576 1.00 64.69 173 ASP A O 1
ATOM 1470 N N . ASP A 1 174 ? 11.798 -7.702 1.300 1.00 68.75 174 ASP A N 1
ATOM 1471 C CA . ASP A 1 174 ? 11.158 -7.804 2.613 1.00 68.75 174 ASP A CA 1
ATOM 1472 C C . ASP A 1 174 ? 10.003 -8.823 2.650 1.00 68.75 174 ASP A C 1
ATOM 1474 O O . ASP A 1 174 ? 9.398 -9.023 3.698 1.00 68.75 174 ASP A O 1
ATOM 1478 N N . ASP A 1 175 ? 9.724 -9.495 1.527 1.00 70.56 175 ASP A N 1
ATOM 1479 C CA . ASP A 1 175 ? 8.733 -10.565 1.354 1.00 70.56 175 ASP A CA 1
ATOM 1480 C C . ASP A 1 175 ? 7.282 -10.192 1.721 1.00 70.56 175 ASP A C 1
ATOM 1482 O O . ASP A 1 175 ? 6.403 -11.058 1.759 1.00 70.56 175 ASP A O 1
ATOM 1486 N N . PHE A 1 176 ? 6.979 -8.905 1.916 1.00 82.00 176 PHE A N 1
ATOM 1487 C CA . PHE A 1 176 ? 5.606 -8.434 2.128 1.00 82.00 176 PHE A CA 1
ATOM 1488 C C . PHE A 1 176 ? 5.213 -7.222 1.280 1.00 82.00 176 PHE A C 1
ATOM 1490 O O . PHE A 1 176 ? 4.009 -6.999 1.107 1.00 82.00 176 PHE A O 1
ATOM 1497 N N . GLU A 1 177 ? 6.172 -6.449 0.755 1.00 87.44 177 GLU A N 1
ATOM 1498 C CA . GLU A 1 177 ? 5.902 -5.307 -0.118 1.00 87.44 177 GLU A CA 1
ATOM 1499 C C . GLU A 1 177 ? 5.845 -5.722 -1.586 1.00 87.44 177 GLU A C 1
ATOM 1501 O O . GLU A 1 177 ? 6.763 -6.329 -2.133 1.00 87.44 177 GLU A O 1
ATOM 1506 N N . TYR A 1 178 ? 4.760 -5.340 -2.250 1.00 88.00 178 TYR A N 1
ATOM 1507 C CA . TYR A 1 178 ? 4.588 -5.462 -3.686 1.00 88.00 178 TYR A CA 1
ATOM 1508 C C . TYR A 1 178 ? 4.798 -4.119 -4.371 1.00 88.00 178 TYR A C 1
ATOM 1510 O O . TYR A 1 178 ? 4.424 -3.061 -3.856 1.00 88.00 178 TYR A O 1
ATOM 1518 N N . LYS A 1 179 ? 5.338 -4.180 -5.588 1.00 86.25 179 LYS A N 1
ATOM 1519 C CA . LYS A 1 179 ? 5.502 -3.023 -6.467 1.00 86.25 179 LYS A CA 1
ATOM 1520 C C . LYS A 1 179 ? 4.877 -3.247 -7.835 1.00 86.25 179 LYS A C 1
ATOM 1522 O O . LYS A 1 179 ? 5.136 -4.268 -8.466 1.00 86.25 179 LYS A O 1
ATOM 1527 N N . GLY A 1 180 ? 4.111 -2.268 -8.311 1.00 84.44 180 GLY A N 1
ATOM 1528 C CA . GLY A 1 180 ? 3.533 -2.230 -9.661 1.00 84.44 180 GLY A CA 1
ATOM 1529 C C . GLY A 1 180 ? 3.364 -0.814 -10.186 1.00 84.44 180 GLY A C 1
ATOM 1530 O O . GLY A 1 180 ? 3.666 0.151 -9.493 1.00 84.44 180 GLY A O 1
ATOM 1531 N N . ASP A 1 181 ? 2.880 -0.677 -11.407 1.00 82.75 181 ASP A N 1
ATOM 1532 C CA . ASP A 1 181 ? 2.792 0.610 -12.097 1.00 82.75 181 ASP A CA 1
ATOM 1533 C C . ASP A 1 181 ? 1.385 1.187 -12.051 1.00 82.75 181 ASP A C 1
ATOM 1535 O O . ASP A 1 181 ? 1.216 2.400 -12.109 1.00 82.75 181 ASP A O 1
ATOM 1539 N N . LYS A 1 182 ? 0.369 0.341 -11.916 1.00 89.94 182 LYS A N 1
ATOM 1540 C CA . LYS A 1 182 ? -1.027 0.719 -11.896 1.00 89.94 182 LYS A CA 1
ATOM 1541 C C . LYS A 1 182 ? -1.840 -0.174 -10.963 1.00 89.94 182 LYS A C 1
ATOM 1543 O O . LYS A 1 182 ? -1.650 -1.380 -10.814 1.00 89.94 182 LYS A O 1
ATOM 1548 N N . LEU A 1 183 ? -2.770 0.477 -10.282 1.00 93.88 183 LEU A N 1
ATOM 1549 C CA . LEU A 1 183 ? -3.726 -0.132 -9.366 1.00 93.88 183 LEU A CA 1
ATOM 1550 C C . LEU A 1 183 ? -5.065 0.579 -9.521 1.00 93.88 183 LEU A C 1
ATOM 1552 O O . LEU A 1 183 ? -5.135 1.721 -9.987 1.00 93.88 183 LEU A O 1
ATOM 1556 N N . PHE A 1 184 ? -6.132 -0.088 -9.106 1.00 95.56 184 PHE A N 1
ATOM 1557 C CA . PHE A 1 184 ? -7.431 0.545 -8.937 1.00 95.56 184 PHE A CA 1
ATOM 1558 C C . PHE A 1 184 ? -7.666 0.849 -7.460 1.00 95.56 184 PHE A C 1
ATOM 1560 O O . PHE A 1 184 ? -7.499 -0.022 -6.608 1.00 95.56 184 PHE A O 1
ATOM 1567 N N . VAL A 1 185 ? -8.059 2.078 -7.151 1.00 97.19 185 VAL A N 1
ATOM 1568 C CA . VAL A 1 185 ? -8.393 2.501 -5.794 1.00 97.19 185 VAL A CA 1
ATOM 1569 C C . VAL A 1 185 ? -9.850 2.160 -5.528 1.00 97.19 185 VAL A C 1
ATOM 1571 O O . VAL A 1 185 ? -10.760 2.814 -6.027 1.00 97.19 185 VAL A O 1
ATOM 1574 N N . LYS A 1 186 ? -10.084 1.124 -4.726 1.00 96.94 186 LYS A N 1
ATOM 1575 C CA . LYS A 1 186 ? -11.435 0.697 -4.350 1.00 96.94 186 LYS A CA 1
ATOM 1576 C C . LYS A 1 186 ? -12.048 1.625 -3.310 1.00 96.94 186 LYS A C 1
ATOM 1578 O O . LYS A 1 186 ? -13.231 1.929 -3.395 1.00 96.94 186 LYS A O 1
ATOM 1583 N N . LYS A 1 187 ? -11.263 2.010 -2.303 1.00 97.06 187 LYS A N 1
ATOM 1584 C CA . LYS A 1 187 ? -11.737 2.791 -1.156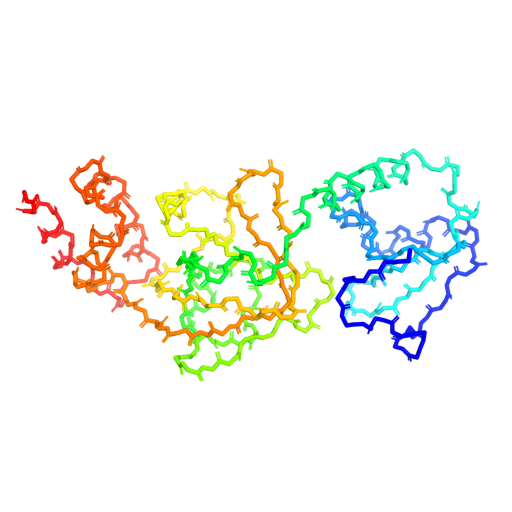 1.00 97.06 187 LYS A CA 1
ATOM 1585 C C . LYS A 1 187 ? -10.593 3.571 -0.517 1.00 97.06 187 LYS A C 1
ATOM 1587 O O . LYS A 1 187 ? -9.454 3.105 -0.547 1.00 97.06 187 LYS A O 1
ATOM 1592 N N . VAL A 1 188 ? -10.898 4.709 0.094 1.00 97.19 188 VAL A N 1
ATOM 1593 C CA . VAL A 1 188 ? -9.977 5.492 0.918 1.00 97.19 188 VAL A CA 1
ATOM 1594 C C . VAL A 1 188 ? -10.646 5.716 2.267 1.00 97.19 188 VAL A C 1
ATOM 1596 O O . VAL A 1 188 ? -11.742 6.253 2.363 1.00 97.19 188 VAL A O 1
ATOM 1599 N N . LEU A 1 189 ? -9.991 5.245 3.316 1.00 96.69 189 LEU A N 1
ATOM 1600 C CA . LEU A 1 189 ? -10.484 5.254 4.683 1.00 96.69 189 LEU A CA 1
ATOM 1601 C C . LEU A 1 189 ? -9.590 6.139 5.544 1.00 96.69 189 LEU A C 1
ATOM 1603 O O . LEU A 1 189 ? -8.374 6.140 5.385 1.00 96.69 189 LEU A O 1
ATOM 1607 N N . GLU A 1 190 ? -10.185 6.870 6.475 1.00 95.25 190 GLU A N 1
ATOM 1608 C CA . GLU A 1 190 ? -9.466 7.765 7.383 1.00 95.25 190 GLU A CA 1
ATOM 1609 C C . GLU A 1 190 ? -9.131 7.012 8.679 1.00 95.25 190 GLU A C 1
ATOM 1611 O O . GLU A 1 190 ? -10.029 6.465 9.322 1.00 95.25 190 GLU A O 1
ATOM 1616 N N . LEU A 1 191 ? -7.861 6.979 9.097 1.00 95.31 191 LEU A N 1
ATOM 1617 C CA . LEU A 1 191 ? -7.433 6.260 10.310 1.00 95.31 191 LEU A CA 1
ATOM 1618 C C . LEU A 1 191 ? -7.952 6.898 11.604 1.00 95.31 191 LEU A C 1
ATOM 1620 O O . LEU A 1 191 ? -7.994 6.235 12.638 1.00 95.31 191 LEU A O 1
ATOM 1624 N N . LYS A 1 192 ? -8.384 8.162 11.545 1.00 94.62 192 LYS A N 1
ATOM 1625 C CA . LYS A 1 192 ? -9.055 8.841 12.660 1.00 94.62 192 LYS A CA 1
ATOM 1626 C C . LYS A 1 192 ? -10.479 8.341 12.928 1.00 94.62 192 LYS A C 1
ATOM 1628 O O . LYS A 1 192 ? -11.063 8.723 13.929 1.00 94.62 192 LYS A O 1
ATOM 1633 N N . ASN A 1 193 ? -11.044 7.519 12.041 1.00 96.19 193 ASN A N 1
ATOM 1634 C CA . ASN A 1 193 ? -12.377 6.951 12.213 1.00 96.19 193 ASN A CA 1
ATOM 1635 C C . ASN A 1 193 ? -12.262 5.517 12.737 1.00 96.19 193 ASN A C 1
ATOM 1637 O O . ASN A 1 193 ? -11.616 4.679 12.101 1.00 96.19 193 ASN A O 1
ATOM 1641 N N . PHE A 1 194 ? -12.948 5.200 13.836 1.00 96.88 194 PHE A N 1
ATOM 1642 C CA . PHE A 1 194 ? -12.959 3.847 14.399 1.00 96.88 194 PHE A CA 1
ATOM 1643 C C . PHE A 1 194 ? -13.490 2.781 13.426 1.00 96.88 194 PHE A C 1
ATOM 1645 O O . PHE A 1 194 ? -12.960 1.672 13.370 1.00 96.88 194 PHE A O 1
ATOM 1652 N N . ASP A 1 195 ? -14.427 3.146 12.545 1.00 97.25 195 ASP A N 1
ATOM 1653 C CA . ASP A 1 195 ? -14.924 2.286 11.458 1.00 97.25 195 ASP A CA 1
ATOM 1654 C C . ASP A 1 195 ? -13.814 1.734 10.547 1.00 97.25 195 ASP A C 1
ATOM 1656 O O . ASP A 1 195 ? -13.938 0.633 10.004 1.00 97.25 195 ASP A O 1
ATOM 1660 N N . THR A 1 196 ? -12.712 2.469 10.374 1.00 97.38 196 THR A N 1
ATOM 1661 C CA . THR A 1 196 ? -11.553 1.997 9.602 1.00 97.38 196 THR A CA 1
ATOM 1662 C C . THR A 1 196 ? -10.860 0.831 10.302 1.00 97.38 196 THR A C 1
ATOM 1664 O O . THR A 1 196 ? -10.439 -0.128 9.653 1.00 97.38 196 THR A O 1
ATOM 1667 N N . TRP A 1 197 ? -10.784 0.871 11.629 1.00 97.31 197 TRP A N 1
ATOM 1668 C CA . TRP A 1 197 ? -10.206 -0.194 12.440 1.00 97.31 197 TRP A CA 1
ATOM 1669 C C . TRP A 1 197 ? -11.137 -1.399 12.525 1.00 97.31 197 TRP A C 1
ATOM 1671 O O . TRP A 1 197 ? -10.675 -2.526 12.369 1.00 97.31 197 TRP A O 1
ATOM 1681 N N . LEU A 1 198 ? -12.450 -1.180 12.643 1.00 97.25 198 LEU A N 1
ATOM 1682 C CA . LEU A 1 198 ? -13.447 -2.252 12.541 1.00 97.25 198 LEU A CA 1
ATOM 1683 C C . LEU A 1 198 ? -13.431 -2.933 11.164 1.00 97.25 198 LEU A C 1
ATOM 1685 O O . LEU A 1 198 ? -13.641 -4.142 11.061 1.00 97.25 198 LEU A O 1
ATOM 1689 N N . TYR A 1 199 ? -13.148 -2.183 10.095 1.00 96.50 199 TYR A N 1
ATOM 1690 C CA . TYR A 1 199 ? -12.925 -2.762 8.772 1.00 96.50 199 TYR A CA 1
ATOM 1691 C C . TYR A 1 199 ? -11.701 -3.691 8.761 1.00 96.50 199 TYR A C 1
ATOM 1693 O O . TYR A 1 199 ? -11.799 -4.815 8.273 1.00 96.50 199 TYR A O 1
ATOM 1701 N N . LEU A 1 200 ? -10.568 -3.258 9.326 1.00 96.38 200 LEU A N 1
ATOM 1702 C CA . LEU A 1 200 ? -9.361 -4.088 9.437 1.00 96.38 200 LEU A CA 1
ATOM 1703 C C . LEU A 1 200 ? -9.600 -5.335 10.300 1.00 96.38 200 LEU A C 1
ATOM 1705 O O . LEU A 1 200 ? -9.200 -6.428 9.908 1.00 96.38 200 LEU A O 1
ATOM 1709 N N . GLU A 1 201 ? -10.304 -5.186 11.423 1.00 96.06 201 GLU A N 1
ATOM 1710 C CA . GLU A 1 201 ? -10.724 -6.290 12.291 1.00 96.06 201 GLU A CA 1
ATOM 1711 C C . GLU A 1 201 ? -11.524 -7.337 11.520 1.00 96.06 201 GLU A C 1
ATOM 1713 O O . GLU A 1 201 ? -11.240 -8.528 11.603 1.00 96.06 201 GLU A O 1
ATOM 1718 N N . LYS A 1 202 ? -12.486 -6.893 10.709 1.00 95.12 202 LYS A N 1
ATOM 1719 C CA . LYS A 1 202 ? -13.312 -7.782 9.895 1.00 95.12 202 LYS A CA 1
ATOM 1720 C C . LYS A 1 202 ? -12.517 -8.496 8.797 1.00 95.12 202 LYS A C 1
ATOM 1722 O O . LYS A 1 202 ? -12.775 -9.668 8.538 1.00 95.12 202 LYS A O 1
ATOM 1727 N N . GLU A 1 203 ? -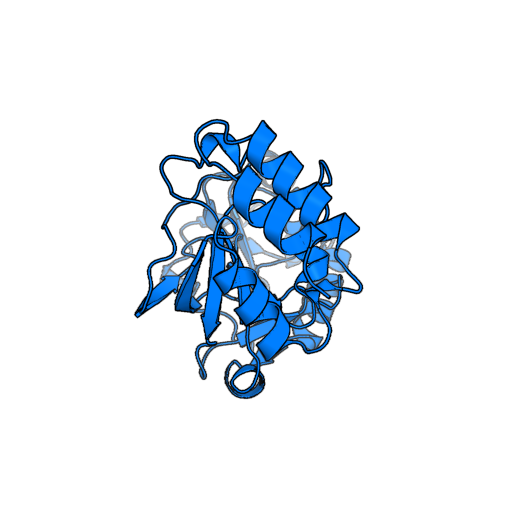11.611 -7.796 8.118 1.00 94.06 203 GLU A N 1
ATOM 1728 C CA . GLU A 1 203 ? -10.860 -8.352 6.982 1.00 94.06 203 GLU A CA 1
ATOM 1729 C C . GLU A 1 203 ? -9.717 -9.281 7.417 1.00 94.06 203 GLU A C 1
ATOM 1731 O O . GLU A 1 203 ? -9.411 -10.246 6.716 1.00 94.06 203 GLU A O 1
ATOM 1736 N N . ILE A 1 204 ? -9.073 -8.996 8.552 1.00 94.31 204 ILE A N 1
ATOM 1737 C CA . ILE A 1 204 ? -7.910 -9.749 9.045 1.00 94.31 204 ILE A CA 1
ATOM 1738 C C . ILE A 1 204 ? -8.330 -10.809 10.075 1.00 94.31 204 ILE A C 1
ATOM 1740 O O . ILE A 1 204 ? -7.806 -11.922 10.048 1.00 94.31 204 ILE A O 1
ATOM 1744 N N . GLY A 1 205 ? -9.296 -10.486 10.938 1.00 91.00 205 GLY A N 1
ATOM 1745 C CA . GLY A 1 205 ? -9.728 -11.303 12.070 1.00 91.00 205 GLY A CA 1
ATOM 1746 C C . GLY A 1 205 ? -8.765 -11.217 13.257 1.00 91.00 205 GLY A C 1
ATOM 1747 O O . GLY A 1 205 ? -7.593 -11.564 13.129 1.00 91.00 205 GLY A O 1
ATOM 1748 N N . ASN A 1 206 ? -9.267 -10.807 14.427 1.00 91.19 206 ASN A N 1
ATOM 1749 C CA . ASN A 1 206 ? -8.484 -10.632 15.654 1.00 91.19 206 ASN A CA 1
ATOM 1750 C C . ASN A 1 206 ? -7.281 -9.695 15.444 1.00 91.19 206 ASN A C 1
ATOM 1752 O O . ASN A 1 206 ? -6.127 -10.066 15.664 1.00 91.19 206 ASN A O 1
ATOM 1756 N N . PHE A 1 207 ? -7.549 -8.483 14.961 1.00 95.81 207 PHE A N 1
ATOM 1757 C CA . PHE A 1 207 ? -6.528 -7.507 14.595 1.00 95.81 207 PHE A CA 1
ATOM 1758 C C . PHE A 1 207 ? -6.308 -6.453 15.681 1.00 95.81 207 PHE A C 1
ATOM 1760 O O . PHE A 1 207 ? -5.166 -6.193 16.049 1.00 95.81 207 PHE A O 1
ATOM 1767 N N . ILE A 1 208 ? -7.369 -5.844 16.208 1.00 96.81 208 ILE A N 1
ATOM 1768 C CA . ILE A 1 208 ? -7.273 -4.700 17.117 1.00 96.81 208 ILE A CA 1
ATOM 1769 C C . ILE A 1 208 ? -6.677 -5.129 18.457 1.00 96.81 208 ILE A C 1
ATOM 1771 O O . ILE A 1 208 ? -5.697 -4.535 18.900 1.00 96.81 208 ILE A O 1
ATOM 1775 N N . ILE A 1 209 ? -7.226 -6.169 19.094 1.00 96.25 209 ILE A N 1
ATOM 1776 C CA . ILE A 1 209 ? -6.836 -6.563 20.460 1.00 96.25 209 ILE A CA 1
ATOM 1777 C C . ILE A 1 209 ? -5.343 -6.918 20.547 1.00 96.25 209 ILE A C 1
ATOM 1779 O O . ILE A 1 209 ? -4.662 -6.345 21.400 1.00 96.25 209 ILE A O 1
ATOM 1783 N N . PRO A 1 210 ? -4.779 -7.777 19.670 1.00 96.50 210 PRO A N 1
ATOM 1784 C CA . PRO A 1 210 ? -3.366 -8.147 19.770 1.00 96.50 210 PRO A CA 1
ATOM 1785 C C . PRO A 1 210 ? -2.404 -7.011 19.411 1.00 96.50 210 PRO A C 1
ATOM 1787 O O . PRO A 1 210 ? -1.241 -7.055 19.798 1.00 96.50 210 PRO A O 1
ATOM 1790 N N . ASN A 1 211 ? -2.869 -6.006 18.661 1.00 96.44 211 ASN A N 1
ATOM 1791 C CA . ASN A 1 211 ? -2.032 -4.928 18.132 1.00 96.44 211 ASN A CA 1
ATOM 1792 C C . ASN A 1 211 ? -2.323 -3.561 18.769 1.00 96.44 211 ASN A C 1
ATOM 1794 O O . ASN A 1 211 ? -1.805 -2.546 18.300 1.00 96.44 211 ASN A O 1
ATOM 1798 N N . LYS A 1 212 ? -3.135 -3.528 19.833 1.00 95.88 212 LYS A N 1
ATOM 1799 C CA . LYS A 1 212 ? -3.680 -2.315 20.458 1.00 95.88 212 LYS A CA 1
ATOM 1800 C C . LYS A 1 212 ? -2.607 -1.264 20.751 1.00 95.88 212 LYS A C 1
ATOM 1802 O O . LYS A 1 212 ? -2.748 -0.116 20.341 1.00 95.88 212 LYS A O 1
ATOM 1807 N N . GLU A 1 213 ? -1.510 -1.664 21.391 1.00 95.38 213 GLU A N 1
ATOM 1808 C CA . GLU A 1 213 ? -0.408 -0.759 21.746 1.00 95.38 213 GLU A CA 1
ATOM 1809 C C . GLU A 1 213 ? 0.222 -0.104 20.510 1.00 95.38 213 GLU A C 1
ATOM 1811 O O . GLU A 1 213 ? 0.351 1.118 20.462 1.00 95.38 213 GLU A O 1
ATOM 1816 N N . LYS A 1 214 ? 0.532 -0.897 19.477 1.00 95.19 214 LYS A N 1
ATOM 1817 C CA . LYS A 1 214 ? 1.152 -0.416 18.232 1.00 95.19 214 LYS A CA 1
ATOM 1818 C C . LYS A 1 214 ? 0.215 0.489 17.428 1.00 95.19 214 LYS A C 1
ATOM 1820 O O . LYS A 1 214 ? 0.660 1.462 16.826 1.00 95.19 214 LYS A O 1
ATOM 1825 N N . ILE A 1 215 ? -1.087 0.197 17.438 1.00 96.00 215 ILE A N 1
ATOM 1826 C CA . ILE A 1 215 ? -2.111 1.057 16.829 1.00 96.00 215 ILE A CA 1
ATOM 1827 C C . ILE A 1 215 ? -2.138 2.421 17.525 1.00 96.00 215 ILE A C 1
ATOM 1829 O O . ILE A 1 215 ? -2.047 3.454 16.863 1.00 96.00 215 ILE A O 1
ATOM 1833 N N . ILE A 1 216 ? -2.222 2.427 18.857 1.00 95.62 216 ILE A N 1
ATOM 1834 C CA . ILE A 1 216 ? -2.277 3.657 19.656 1.00 95.62 216 ILE A CA 1
ATOM 1835 C C . ILE A 1 216 ? -0.991 4.472 19.499 1.00 95.62 216 ILE A C 1
ATOM 1837 O O . ILE A 1 216 ? -1.059 5.692 19.353 1.00 95.62 216 ILE A O 1
ATOM 1841 N N . GLU A 1 217 ? 0.172 3.821 19.500 1.00 94.50 217 GLU A N 1
ATOM 1842 C CA . GLU A 1 217 ? 1.463 4.472 19.270 1.00 94.50 217 GLU A CA 1
ATOM 1843 C C . GLU A 1 217 ? 1.480 5.201 17.919 1.00 94.50 217 GLU A C 1
ATOM 1845 O O . GLU A 1 217 ? 1.803 6.390 17.859 1.00 94.50 217 GLU A O 1
ATOM 1850 N N . TYR A 1 218 ? 1.034 4.533 16.850 1.00 93.94 218 TYR A N 1
ATOM 1851 C CA . TYR A 1 218 ? 0.952 5.137 15.522 1.00 93.94 218 TYR A CA 1
ATOM 1852 C C . TYR A 1 218 ? -0.029 6.315 15.466 1.00 93.94 218 TYR A C 1
ATOM 1854 O O . TYR A 1 218 ? 0.288 7.362 14.907 1.00 93.94 218 TYR A O 1
ATOM 1862 N N . LEU A 1 219 ? -1.210 6.185 16.078 1.00 94.06 219 LEU A N 1
ATOM 1863 C CA . LEU A 1 219 ? -2.208 7.259 16.130 1.00 94.06 219 LEU A CA 1
ATOM 1864 C C . LEU A 1 219 ? -1.706 8.484 16.912 1.00 94.06 219 LEU A C 1
ATOM 1866 O O . LEU A 1 219 ? -1.940 9.621 16.497 1.00 94.06 219 LEU A O 1
ATOM 1870 N N . ARG A 1 220 ? -0.971 8.273 18.012 1.00 92.38 220 ARG A N 1
ATOM 1871 C CA . ARG A 1 220 ? -0.322 9.357 18.770 1.00 92.38 220 ARG A CA 1
ATOM 1872 C C . ARG A 1 220 ? 0.752 10.052 17.935 1.00 92.38 220 ARG A C 1
ATOM 1874 O O . ARG A 1 220 ? 0.783 11.277 17.900 1.00 92.38 220 ARG A O 1
ATOM 1881 N N . TYR A 1 221 ? 1.553 9.292 17.196 1.00 90.44 221 TYR A N 1
ATOM 1882 C CA . TYR A 1 221 ? 2.528 9.847 16.258 1.00 90.44 221 TYR A CA 1
ATOM 1883 C C . TYR A 1 221 ? 1.872 10.684 15.145 1.00 90.44 221 TYR A C 1
ATOM 1885 O O . TYR A 1 221 ? 2.318 11.793 14.851 1.00 90.44 221 TYR A O 1
ATOM 1893 N N . LEU A 1 222 ? 0.766 10.210 14.557 1.00 90.06 222 LEU A N 1
ATOM 1894 C CA . LEU A 1 222 ? 0.017 10.988 13.564 1.00 90.06 222 LEU A CA 1
ATOM 1895 C C . LEU A 1 222 ? -0.528 12.298 14.144 1.00 90.06 222 LEU A C 1
ATOM 1897 O O . LEU A 1 222 ? -0.507 13.316 13.454 1.00 90.06 222 LEU A O 1
ATOM 1901 N N . LYS A 1 223 ? -0.982 12.285 15.402 1.00 89.25 223 LYS A N 1
ATOM 1902 C CA . LYS A 1 223 ? -1.443 13.482 16.116 1.00 89.25 223 LYS A CA 1
ATOM 1903 C C . LYS A 1 223 ? -0.328 14.517 16.290 1.00 89.25 223 LYS A C 1
ATOM 1905 O O . LYS A 1 223 ? -0.587 15.705 16.130 1.00 89.25 223 LYS A O 1
ATOM 1910 N N . GLU A 1 224 ? 0.896 14.084 16.588 1.00 87.19 224 GLU A N 1
ATOM 1911 C CA . GLU A 1 224 ? 2.054 14.984 16.713 1.00 87.19 224 GLU A CA 1
ATOM 1912 C C . GLU A 1 224 ? 2.427 15.644 15.378 1.00 87.19 224 GLU A C 1
ATOM 1914 O O . GLU A 1 224 ? 2.822 16.806 15.345 1.00 87.19 224 GLU A O 1
ATOM 1919 N N . ILE A 1 225 ? 2.278 14.924 14.264 1.00 84.19 225 ILE A N 1
ATOM 1920 C CA . ILE A 1 225 ? 2.618 15.430 12.923 1.00 84.19 225 ILE A CA 1
ATOM 1921 C C . ILE A 1 225 ? 1.494 16.269 12.314 1.00 84.19 225 ILE A C 1
ATOM 1923 O O . ILE A 1 225 ? 1.743 17.173 11.511 1.00 84.19 225 ILE A O 1
ATOM 1927 N N . ASN A 1 226 ? 0.248 15.963 12.665 1.00 78.25 226 ASN A N 1
ATOM 1928 C CA . ASN A 1 226 ? -0.934 16.592 12.104 1.00 78.25 226 ASN A CA 1
ATOM 1929 C C . ASN A 1 226 ? -1.856 17.101 13.216 1.00 78.25 226 ASN A C 1
ATOM 1931 O O . ASN A 1 226 ? -2.927 16.545 13.449 1.00 78.25 226 ASN A O 1
ATOM 1935 N N . GLU A 1 227 ? -1.454 18.203 13.858 1.00 68.69 227 GLU A N 1
ATOM 1936 C CA . GLU A 1 227 ? -2.168 18.830 14.986 1.00 68.69 227 GLU A CA 1
ATOM 1937 C C . GLU A 1 227 ? -3.642 19.170 14.687 1.00 68.69 227 GLU A C 1
ATOM 1939 O O . GLU A 1 227 ? -4.451 19.317 15.600 1.00 68.69 227 GLU A O 1
ATOM 1944 N N . THR A 1 228 ? -4.012 19.296 13.407 1.00 67.69 228 THR A N 1
ATOM 1945 C CA . THR A 1 228 ? -5.385 19.588 12.966 1.00 67.69 228 THR A CA 1
ATOM 1946 C C . THR A 1 228 ? -6.295 18.360 12.880 1.00 67.69 228 THR A C 1
ATOM 1948 O O . THR A 1 228 ? -7.511 18.517 12.773 1.00 67.69 228 THR A O 1
ATOM 1951 N N . SER A 1 229 ? -5.737 17.147 12.897 1.00 71.62 229 SER A N 1
ATOM 1952 C CA . SER A 1 229 ? -6.504 15.900 12.869 1.00 71.62 229 SER A CA 1
ATOM 1953 C C . SER A 1 229 ? -6.706 15.394 14.294 1.00 71.62 229 SER A C 1
ATOM 1955 O O . SER A 1 229 ? -5.750 15.021 14.971 1.00 71.62 229 SER A O 1
ATOM 1957 N N . ASP A 1 230 ? -7.958 15.372 14.760 1.00 84.69 230 ASP A N 1
ATOM 1958 C CA . ASP A 1 230 ? -8.266 14.821 16.079 1.00 84.69 230 ASP A CA 1
ATOM 1959 C C . ASP A 1 230 ? -8.285 13.289 16.035 1.00 84.69 230 ASP A C 1
ATOM 1961 O O . ASP A 1 230 ? -9.126 12.683 15.371 1.00 84.69 230 ASP A O 1
ATOM 1965 N N . PHE A 1 231 ? -7.329 12.677 16.734 1.00 92.56 231 PHE A N 1
ATOM 1966 C CA . PHE A 1 231 ? -7.217 11.228 16.912 1.00 92.56 231 PHE A CA 1
ATOM 1967 C C . PHE A 1 231 ? -7.626 10.769 18.323 1.00 92.56 231 PHE A C 1
ATOM 1969 O O . PHE A 1 231 ? -7.543 9.579 18.614 1.00 92.56 231 PHE A O 1
ATOM 1976 N N . ASN A 1 232 ? -8.035 11.675 19.222 1.00 92.75 232 ASN A N 1
ATOM 1977 C CA . ASN A 1 232 ? -8.299 11.318 20.624 1.00 92.75 232 ASN A CA 1
ATOM 1978 C C . ASN A 1 232 ? -9.464 10.339 20.762 1.00 92.75 232 ASN A C 1
ATOM 1980 O O . ASN A 1 232 ? -9.358 9.379 21.524 1.00 92.75 232 ASN A O 1
ATOM 1984 N N . ASP A 1 233 ? -10.536 10.576 20.007 1.00 94.38 233 ASP A N 1
ATOM 1985 C CA . ASP A 1 233 ? -11.734 9.740 20.047 1.00 94.38 233 ASP A CA 1
ATOM 1986 C C . ASP A 1 233 ? -11.404 8.309 19.612 1.00 94.38 233 ASP A C 1
ATOM 1988 O O . ASP A 1 233 ? -11.607 7.375 20.385 1.00 94.38 233 ASP A O 1
ATOM 1992 N N . VAL A 1 234 ? -10.754 8.138 18.454 1.00 96.62 234 VAL A N 1
ATOM 1993 C CA . VAL A 1 234 ? -10.383 6.802 17.964 1.00 96.62 234 VAL A CA 1
ATOM 1994 C C . VAL A 1 234 ? -9.373 6.095 18.870 1.00 96.62 234 VAL A C 1
ATOM 1996 O O . VAL A 1 234 ? -9.449 4.880 19.028 1.00 96.62 234 VAL A O 1
ATOM 1999 N N . ILE A 1 235 ? -8.444 6.824 19.501 1.00 96.88 235 ILE A N 1
ATOM 2000 C CA . ILE A 1 235 ? -7.518 6.235 20.480 1.00 96.88 235 ILE A CA 1
ATOM 2001 C C . ILE A 1 235 ? -8.310 5.661 21.655 1.00 96.88 235 ILE A C 1
ATOM 2003 O O . ILE A 1 235 ? -8.082 4.513 22.031 1.00 96.88 235 ILE A O 1
ATOM 2007 N N . LYS A 1 236 ? -9.263 6.427 22.195 1.00 96.81 236 LYS A N 1
ATOM 2008 C CA . LYS A 1 236 ? -10.110 5.983 23.303 1.00 96.81 236 LYS A CA 1
ATOM 2009 C C . LYS A 1 236 ? -10.968 4.775 22.911 1.00 96.81 236 LYS A C 1
ATOM 2011 O O . LYS A 1 236 ? -11.042 3.810 23.665 1.00 96.81 236 LYS A O 1
ATOM 2016 N N . GLU A 1 237 ? -11.568 4.794 21.723 1.00 97.81 237 GLU A N 1
ATOM 2017 C CA . GLU A 1 237 ? -12.365 3.670 21.214 1.00 97.81 237 GLU A CA 1
ATOM 2018 C C . GLU A 1 237 ? -11.522 2.391 21.062 1.00 97.81 237 GLU A C 1
ATOM 2020 O O . GLU A 1 237 ? -11.964 1.306 21.439 1.00 97.81 237 GLU A O 1
ATOM 2025 N N . ILE A 1 238 ? -10.277 2.504 20.581 1.00 97.38 238 ILE A N 1
ATOM 2026 C CA . ILE A 1 238 ? -9.332 1.378 20.495 1.00 97.38 238 ILE A CA 1
ATOM 2027 C C . ILE A 1 238 ? -8.915 0.882 21.889 1.00 97.38 238 ILE A C 1
ATOM 2029 O O . ILE A 1 238 ? -8.803 -0.329 22.099 1.00 97.38 238 ILE A O 1
ATOM 2033 N N . GLU A 1 239 ? -8.698 1.779 22.855 1.00 96.50 239 GLU A N 1
ATOM 2034 C CA . GLU A 1 239 ? -8.388 1.419 24.246 1.00 96.50 239 GLU A CA 1
ATOM 2035 C C . GLU A 1 239 ? -9.526 0.598 24.878 1.00 96.50 239 GLU A C 1
ATOM 2037 O O . GLU A 1 239 ? -9.262 -0.446 25.484 1.00 96.50 239 GLU A O 1
ATOM 2042 N N . GLU A 1 240 ? -10.777 1.011 24.661 1.00 96.75 240 GLU A N 1
ATOM 2043 C CA . GLU A 1 240 ? -11.992 0.401 25.221 1.00 96.75 240 GLU A CA 1
ATOM 2044 C C . GLU A 1 240 ? -12.481 -0.854 24.463 1.00 96.75 240 GLU A C 1
ATOM 2046 O O . GLU A 1 240 ? -13.317 -1.594 24.988 1.00 96.75 240 GLU A O 1
ATOM 2051 N N . TYR A 1 241 ? -11.953 -1.137 23.265 1.00 95.44 241 TYR A N 1
ATOM 2052 C CA . TYR A 1 241 ? -12.332 -2.301 22.453 1.00 95.44 241 TYR A CA 1
ATOM 2053 C C . TYR A 1 241 ? -11.877 -3.633 23.080 1.00 95.44 241 TYR A C 1
ATOM 2055 O O . TYR A 1 241 ? -10.689 -3.801 23.388 1.00 95.44 241 TYR A O 1
ATOM 2063 N N . ASN A 1 242 ? -12.808 -4.583 23.240 1.00 84.50 242 ASN A N 1
ATOM 2064 C CA . ASN A 1 242 ? -12.603 -5.903 23.858 1.00 84.50 242 ASN A CA 1
ATOM 2065 C C . ASN A 1 242 ? -13.187 -7.037 23.019 1.00 84.50 242 ASN A C 1
ATOM 2067 O O . ASN A 1 242 ? -14.190 -6.788 22.312 1.00 84.50 242 ASN A O 1
#

Secondary structure (DSSP, 8-state):
----SS---GGG--EEE----HHHHHHHB-HHHHHHH--SEEETTEEEEEBTTS-EEEEEHHHHTT-HHHHHHHHHHHHHHHTEEETTTTTTS-EEEEE--GGGHHHH-SS----S---TT-EEE--SSS--EEEEEGGGGGGGG---TT-----SEEEEEEE-TT-EEEE-TTSSEEEESEEEEEEEEETTSHHHHHHHHHHHSS-HHHHHHHHHHHHHHHHHH-TTS--HHHHHHHHH--